Protein AF-A0A2Z2HT26-F1 (afdb_monomer_lite)

Structure (mmCIF, N/CA/C/O backbone):
data_AF-A0A2Z2HT26-F1
#
_entry.id   AF-A0A2Z2HT26-F1
#
loop_
_atom_site.group_PDB
_atom_site.id
_atom_site.type_symbol
_atom_site.label_atom_id
_atom_site.label_alt_id
_atom_site.label_comp_id
_atom_site.label_asym_id
_atom_site.label_entity_id
_atom_site.label_seq_id
_atom_site.pdbx_PDB_ins_code
_atom_site.Cartn_x
_atom_site.Cartn_y
_atom_site.Cartn_z
_atom_site.occupancy
_atom_site.B_iso_or_equiv
_atom_site.auth_seq_id
_atom_site.auth_comp_id
_atom_site.auth_asym_id
_atom_site.auth_atom_id
_atom_site.pdbx_PDB_model_num
ATOM 1 N N . MET A 1 1 ? -47.908 46.581 39.612 1.00 42.09 1 MET A N 1
ATOM 2 C CA . MET A 1 1 ? -48.045 45.923 38.294 1.00 42.09 1 MET A CA 1
ATOM 3 C C . MET A 1 1 ? -46.954 44.869 38.180 1.00 42.09 1 MET A C 1
ATOM 5 O O . MET A 1 1 ? -45.810 45.230 37.957 1.00 42.09 1 MET A O 1
ATOM 9 N N . SER A 1 2 ? -47.282 43.601 38.422 1.00 44.72 2 SER A N 1
ATOM 10 C CA . SER A 1 2 ? -46.359 42.465 38.293 1.00 44.72 2 SER A CA 1
ATOM 11 C C . SER A 1 2 ? -46.894 41.581 37.166 1.00 44.72 2 SER A C 1
ATOM 13 O O . SER A 1 2 ? -47.979 41.021 37.304 1.00 44.72 2 SER A O 1
ATOM 15 N N . LYS A 1 3 ? -46.210 41.561 36.015 1.00 54.09 3 LYS A N 1
ATOM 16 C CA . LYS A 1 3 ? -46.531 40.681 34.881 1.00 54.09 3 LYS A CA 1
ATOM 17 C C . LYS A 1 3 ? -45.939 39.305 35.185 1.00 54.09 3 LYS A C 1
ATOM 19 O O . LYS A 1 3 ? -44.720 39.172 35.237 1.00 54.09 3 LYS A O 1
ATOM 24 N N . HIS A 1 4 ? -46.793 38.310 35.410 1.00 55.00 4 HIS A N 1
ATOM 25 C CA . HIS A 1 4 ? -46.374 36.911 35.455 1.00 55.00 4 HIS A CA 1
ATOM 26 C C . HIS A 1 4 ? -45.790 36.519 34.088 1.00 55.00 4 HIS A C 1
ATOM 28 O O . HIS A 1 4 ? -46.454 36.777 33.084 1.00 55.00 4 HIS A O 1
ATOM 34 N N . PRO A 1 5 ? -44.577 35.943 34.016 1.00 53.62 5 PRO A N 1
ATOM 35 C CA . PRO A 1 5 ? -44.061 35.419 32.763 1.00 53.62 5 PRO A CA 1
ATOM 36 C C . PRO A 1 5 ? -44.842 34.163 32.352 1.00 53.62 5 PRO A C 1
ATOM 38 O O . PRO A 1 5 ? -45.075 33.263 33.161 1.00 53.62 5 PRO A O 1
ATOM 41 N N . ASP A 1 6 ? -45.240 34.190 31.084 1.00 61.59 6 ASP A N 1
ATOM 42 C CA . ASP A 1 6 ? -45.956 33.231 30.245 1.00 61.59 6 ASP A CA 1
ATOM 43 C C . ASP A 1 6 ? -45.839 31.740 30.601 1.00 61.59 6 ASP A C 1
ATOM 45 O O . ASP A 1 6 ? -44.772 31.126 30.512 1.00 61.59 6 ASP A O 1
ATOM 49 N N . ALA A 1 7 ? -46.988 31.122 30.893 1.00 65.31 7 ALA A N 1
ATOM 50 C CA . ALA A 1 7 ? -47.145 29.666 30.905 1.00 65.31 7 ALA A CA 1
ATOM 51 C C . ALA A 1 7 ? -46.900 29.054 29.507 1.00 65.31 7 ALA A C 1
ATOM 53 O O . ALA A 1 7 ? -46.349 27.957 29.402 1.00 65.31 7 ALA A O 1
ATOM 54 N N . ASP A 1 8 ? -47.212 29.803 28.444 1.00 70.12 8 ASP A N 1
ATOM 55 C CA . ASP A 1 8 ? -47.021 29.386 27.049 1.00 70.12 8 ASP A CA 1
ATOM 56 C C . ASP A 1 8 ? -45.533 29.241 26.676 1.00 70.12 8 ASP A C 1
ATOM 58 O O . ASP A 1 8 ? -45.149 28.302 25.975 1.00 70.12 8 ASP A O 1
ATOM 62 N N . ASP A 1 9 ? -44.660 30.091 27.223 1.00 72.94 9 ASP A N 1
ATOM 63 C CA . ASP A 1 9 ? -43.206 30.014 27.009 1.00 72.94 9 ASP A CA 1
ATOM 64 C C . ASP A 1 9 ? -42.553 28.837 27.745 1.00 72.94 9 ASP A C 1
ATOM 66 O O . ASP A 1 9 ? -41.469 28.372 27.370 1.00 72.94 9 ASP A O 1
ATOM 70 N N . GLN A 1 10 ? -43.172 28.356 28.825 1.00 74.38 10 GLN A N 1
ATOM 71 C CA . GLN A 1 10 ? -42.727 27.135 29.496 1.00 74.38 10 GLN A CA 1
ATOM 72 C C . GLN A 1 10 ? -43.171 25.890 28.729 1.00 74.38 10 GLN A C 1
ATOM 74 O O . GLN A 1 10 ? -42.434 24.903 28.690 1.00 74.38 10 GLN A O 1
ATOM 79 N N . GLN A 1 11 ? -44.344 25.939 28.101 1.00 79.56 11 GLN A N 1
ATOM 80 C CA . GLN A 1 11 ? -44.884 24.829 27.328 1.00 79.56 11 GLN A CA 1
ATOM 81 C C . GLN A 1 11 ? -44.132 24.640 26.004 1.00 79.56 11 GLN A C 1
ATOM 83 O O . GLN A 1 11 ? -43.688 23.528 25.723 1.00 79.56 11 GLN A O 1
ATOM 88 N N . ARG A 1 12 ? -43.829 25.729 25.282 1.00 80.06 12 ARG A N 1
ATOM 89 C CA . ARG A 1 12 ? -42.983 25.691 24.074 1.00 80.06 12 ARG A CA 1
ATOM 90 C C . ARG A 1 12 ? -41.589 25.127 24.334 1.00 80.06 12 ARG A C 1
ATOM 92 O O . ARG A 1 12 ? -41.132 24.267 23.594 1.00 80.06 12 ARG A O 1
ATOM 99 N N . ARG A 1 13 ? -40.940 25.522 25.435 1.00 79.75 13 ARG A N 1
ATOM 100 C CA . ARG A 1 13 ? -39.618 24.982 25.807 1.00 79.75 13 ARG A CA 1
ATOM 101 C C . ARG A 1 13 ? -39.639 23.491 26.144 1.00 79.75 13 ARG A C 1
ATOM 103 O O . ARG A 1 13 ? -38.648 22.801 25.918 1.00 79.75 13 ARG A O 1
ATOM 110 N N . ARG A 1 14 ? -40.747 22.981 26.692 1.00 81.81 14 ARG A N 1
ATOM 111 C CA . ARG A 1 14 ? -40.918 21.539 26.936 1.00 81.81 14 ARG A CA 1
ATOM 112 C C . ARG A 1 14 ? -41.116 20.772 25.635 1.00 81.81 14 ARG A C 1
ATOM 114 O O . ARG A 1 14 ? -40.526 19.709 25.485 1.00 81.81 14 ARG A O 1
ATOM 121 N N . GLU A 1 15 ? -41.900 21.315 24.710 1.00 83.31 15 GLU A N 1
ATOM 122 C CA . GLU A 1 15 ? -42.110 20.723 23.386 1.00 83.31 15 GLU A CA 1
ATOM 123 C C . GLU A 1 15 ? -40.824 20.730 22.552 1.00 83.31 15 GLU A C 1
ATOM 125 O O . GLU A 1 15 ? -40.482 19.709 21.963 1.00 83.31 15 GLU A O 1
ATOM 130 N N . GLU A 1 16 ? -40.048 21.816 22.580 1.00 80.19 16 GLU A N 1
ATOM 131 C CA . GLU A 1 16 ? -38.735 21.887 21.927 1.00 80.19 16 GLU A CA 1
ATOM 132 C C . GLU A 1 16 ? -37.737 20.890 22.531 1.00 80.19 16 GLU A C 1
ATOM 134 O O . GLU A 1 16 ? -37.051 20.188 21.790 1.00 80.19 16 GLU A O 1
ATOM 139 N N . MET A 1 17 ? -37.680 20.752 23.862 1.00 81.56 17 MET A N 1
ATOM 140 C CA . MET A 1 17 ? -36.834 19.731 24.495 1.00 81.56 17 MET A CA 1
ATOM 141 C C . MET A 1 17 ? -37.273 18.306 24.149 1.00 81.56 17 MET A C 1
ATOM 143 O O . MET A 1 17 ? -36.419 17.457 23.900 1.00 81.56 17 MET A O 1
ATOM 147 N N . ALA A 1 18 ? -38.579 18.036 24.102 1.00 83.12 18 ALA A N 1
ATOM 148 C CA . ALA A 1 18 ? -39.105 16.727 23.722 1.00 83.12 18 ALA A CA 1
ATOM 149 C C . ALA A 1 18 ? -38.821 16.407 22.246 1.00 83.12 18 ALA A C 1
ATOM 151 O O . ALA A 1 18 ? -38.423 15.289 21.924 1.00 83.12 18 ALA A O 1
ATOM 152 N N . ALA A 1 19 ? -38.949 17.394 21.355 1.00 80.75 19 ALA A N 1
ATOM 153 C CA . ALA A 1 19 ? -38.606 17.260 19.944 1.00 80.75 19 ALA A CA 1
ATOM 154 C C . ALA A 1 19 ? -37.101 17.023 19.746 1.00 80.75 19 ALA A C 1
ATOM 156 O O . ALA A 1 19 ? -36.717 16.155 18.965 1.00 80.75 19 ALA A O 1
ATOM 157 N N . HIS A 1 20 ? -36.246 17.725 20.495 1.00 76.06 20 HIS A N 1
ATOM 158 C CA . HIS A 1 20 ? -34.804 17.486 20.484 1.00 76.06 20 HIS A CA 1
ATOM 159 C C . HIS A 1 20 ? -34.432 16.103 21.022 1.00 76.06 2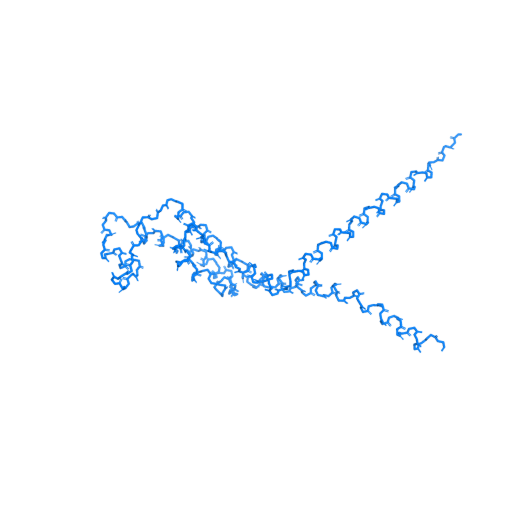0 HIS A C 1
ATOM 161 O O . HIS A 1 20 ? -33.578 15.443 20.436 1.00 76.06 20 HIS A O 1
ATOM 167 N N . GLN A 1 21 ? -35.082 15.634 22.090 1.00 77.69 21 GLN A N 1
ATOM 168 C CA . GLN A 1 21 ? -34.869 14.283 22.613 1.00 77.69 21 GLN A CA 1
ATOM 169 C C . GLN A 1 21 ? -35.324 13.202 21.629 1.00 77.69 21 GLN A C 1
ATOM 171 O O . GLN A 1 21 ? -34.596 12.235 21.430 1.00 77.69 21 GLN A O 1
ATOM 176 N N . ALA A 1 22 ? -36.471 13.379 20.973 1.00 76.81 22 ALA A N 1
ATOM 177 C CA . ALA A 1 22 ? -36.964 12.444 19.963 1.00 76.81 22 ALA A CA 1
ATOM 178 C C . ALA A 1 22 ? -36.085 12.437 18.699 1.00 76.81 22 ALA A C 1
ATOM 180 O O . ALA A 1 22 ? -35.795 11.381 18.142 1.00 76.81 22 ALA A O 1
ATOM 181 N N . ALA A 1 23 ? -35.606 13.602 18.256 1.00 71.81 23 ALA A N 1
ATOM 182 C CA . ALA A 1 23 ? -34.657 13.690 17.149 1.00 71.81 23 ALA A CA 1
ATOM 183 C C . ALA A 1 23 ? -33.322 13.015 17.502 1.00 71.81 23 ALA A C 1
ATOM 185 O O . ALA A 1 23 ? -32.786 12.260 16.693 1.00 71.81 23 ALA A O 1
ATOM 186 N N . ALA A 1 24 ? -32.820 13.231 18.721 1.00 68.94 24 ALA A N 1
ATOM 187 C CA . ALA A 1 24 ? -31.613 12.580 19.212 1.00 68.94 24 ALA A CA 1
ATOM 188 C C . ALA A 1 24 ? -31.787 11.058 19.340 1.00 68.94 24 ALA A C 1
ATOM 190 O O . ALA A 1 24 ? -30.882 10.323 18.954 1.00 68.94 24 ALA A O 1
ATOM 191 N N . SER A 1 25 ? -32.943 10.570 19.808 1.00 70.44 25 SER A N 1
ATOM 192 C CA . SER A 1 25 ? -33.204 9.127 19.893 1.00 70.44 25 SER A CA 1
ATOM 193 C C . SER A 1 25 ? -33.326 8.487 18.515 1.00 70.44 25 SER A C 1
ATOM 195 O O . SER A 1 25 ? -32.782 7.412 18.303 1.00 70.44 25 SER A O 1
ATOM 197 N N . ASN A 1 26 ? -33.983 9.148 17.560 1.00 71.00 26 ASN A N 1
ATOM 198 C CA . ASN A 1 26 ? -34.103 8.642 16.192 1.00 71.00 26 ASN A CA 1
ATOM 199 C C . ASN A 1 26 ? -32.745 8.628 15.478 1.00 71.00 26 ASN A C 1
ATOM 201 O O . ASN A 1 26 ? -32.432 7.677 14.769 1.00 71.00 26 ASN A O 1
ATOM 205 N N . MET A 1 27 ? -31.906 9.646 15.693 1.00 61.84 27 MET A N 1
ATOM 206 C CA . MET A 1 27 ? -30.527 9.647 15.196 1.00 61.84 27 MET A CA 1
ATOM 207 C C . MET A 1 27 ? -29.694 8.529 15.826 1.00 61.84 27 MET A C 1
ATOM 209 O O . MET A 1 27 ? -28.965 7.847 15.111 1.00 61.84 27 MET A O 1
ATOM 213 N N . ALA A 1 28 ? -29.832 8.307 17.136 1.00 63.78 28 ALA A N 1
ATOM 214 C CA . ALA A 1 28 ? -29.166 7.207 17.824 1.00 63.78 28 ALA A CA 1
ATOM 215 C C . ALA A 1 28 ? -29.626 5.841 17.288 1.00 63.78 28 ALA A C 1
ATOM 217 O O . ALA A 1 28 ? -28.785 4.991 17.028 1.00 63.78 28 ALA A O 1
ATOM 218 N N . GLN A 1 29 ? -30.926 5.663 17.033 1.00 66.56 29 GLN A N 1
ATOM 219 C CA . GLN A 1 29 ? -31.490 4.436 16.459 1.00 66.56 29 GLN A CA 1
ATOM 220 C C . GLN A 1 29 ? -31.043 4.183 15.014 1.00 66.56 29 GLN A C 1
ATOM 222 O O . GLN A 1 29 ? -30.766 3.048 14.638 1.00 66.56 29 GLN A O 1
ATOM 227 N N . HIS A 1 30 ? -30.937 5.224 14.188 1.00 60.38 30 HIS A N 1
ATOM 228 C CA . HIS A 1 30 ? -30.392 5.077 12.838 1.00 60.38 30 HIS A CA 1
ATOM 229 C C . HIS A 1 30 ? -28.890 4.770 12.849 1.00 60.38 30 HIS A C 1
ATOM 231 O O . HIS A 1 30 ? -28.423 3.989 12.022 1.00 60.38 30 HIS A O 1
ATOM 237 N N . ALA A 1 31 ? -28.138 5.339 13.795 1.00 57.12 31 ALA A N 1
ATOM 238 C CA . ALA A 1 31 ? -26.726 5.024 13.977 1.00 57.12 31 ALA A CA 1
ATOM 239 C C . ALA A 1 31 ? -26.520 3.580 14.465 1.00 57.12 31 ALA A C 1
ATOM 241 O O . ALA A 1 31 ? -25.636 2.892 13.957 1.00 57.12 31 ALA A O 1
ATOM 242 N N . THR A 1 32 ? -27.350 3.089 15.393 1.00 56.78 32 THR A N 1
ATOM 243 C CA . THR A 1 32 ? -27.284 1.695 15.854 1.00 56.78 32 THR A CA 1
ATOM 244 C C . THR A 1 32 ? -27.699 0.709 14.769 1.00 56.78 32 THR A C 1
ATOM 246 O O . THR A 1 32 ? -27.024 -0.298 14.613 1.00 56.78 32 THR A O 1
ATOM 249 N N . GLN A 1 33 ? -28.712 1.011 13.952 1.00 57.38 33 GLN A N 1
ATOM 250 C CA . GLN A 1 33 ? -29.105 0.153 12.822 1.00 57.38 33 GLN A CA 1
ATOM 251 C C . GLN A 1 33 ? -28.001 0.027 11.762 1.00 57.38 33 GLN A C 1
ATOM 253 O O . GLN A 1 33 ? -27.720 -1.075 11.299 1.00 57.38 33 GLN A O 1
ATOM 258 N N . GLN A 1 34 ? -27.316 1.126 11.422 1.00 54.22 34 GLN A N 1
ATOM 259 C CA . GLN A 1 34 ? -26.158 1.072 10.517 1.00 54.22 34 GLN A CA 1
ATOM 260 C C . GLN A 1 34 ? -24.980 0.291 11.121 1.00 54.22 34 GLN A C 1
ATOM 262 O O . GLN A 1 34 ? -24.240 -0.373 10.400 1.00 54.22 34 GLN A O 1
ATOM 267 N N . LEU A 1 35 ? -24.805 0.346 12.444 1.00 53.31 35 LEU A N 1
ATOM 268 C CA . LEU A 1 35 ? -23.785 -0.423 13.161 1.00 53.31 35 LEU A CA 1
ATOM 269 C C . LEU A 1 35 ? -24.140 -1.913 13.299 1.00 53.31 35 LEU A C 1
ATOM 271 O O . LEU A 1 35 ? -23.239 -2.746 13.286 1.00 53.31 35 LEU A O 1
ATO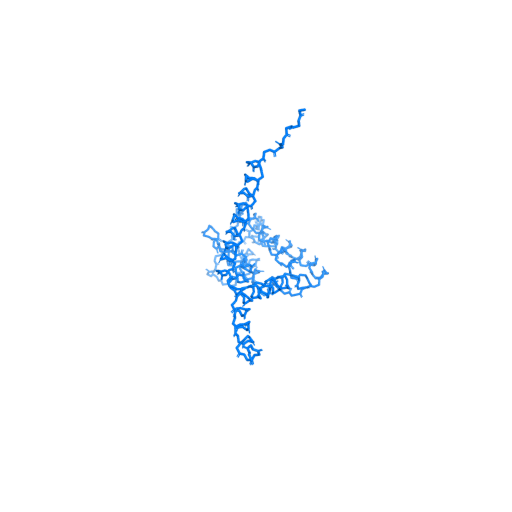M 275 N N . GLU A 1 36 ? -25.422 -2.263 13.407 1.00 55.25 36 GLU A N 1
ATOM 276 C CA . GLU A 1 36 ? -25.896 -3.652 13.429 1.00 55.25 36 GLU A CA 1
ATOM 277 C C . GLU A 1 36 ? -25.758 -4.336 12.064 1.00 55.25 36 GLU A C 1
ATOM 279 O O . GLU A 1 36 ? -25.421 -5.521 12.011 1.00 55.25 36 GLU A O 1
ATOM 284 N N . GLU A 1 37 ? -25.954 -3.599 10.965 1.00 53.06 37 GLU A N 1
ATOM 285 C CA . GLU A 1 37 ? -25.649 -4.077 9.607 1.00 53.06 37 GLU A CA 1
ATOM 286 C C . GLU A 1 37 ? -24.140 -4.298 9.403 1.00 53.06 37 GLU A C 1
ATOM 288 O O . GLU A 1 37 ? -23.736 -5.201 8.674 1.00 53.06 37 GLU A O 1
ATOM 293 N N . LEU A 1 38 ? -23.290 -3.546 10.108 1.00 51.28 38 LEU A N 1
ATOM 294 C CA . LEU A 1 38 ? -21.837 -3.727 10.161 1.00 51.28 38 LEU A CA 1
ATOM 295 C C . LEU A 1 38 ? -21.434 -4.789 11.196 1.00 51.28 38 LEU A C 1
ATOM 297 O O . LEU A 1 38 ? -20.570 -4.550 12.045 1.00 51.28 38 LEU A O 1
ATOM 301 N N . GLN A 1 39 ? -22.044 -5.977 11.130 1.00 55.88 39 GLN A N 1
ATOM 302 C CA . GLN A 1 39 ? -21.650 -7.109 11.968 1.00 55.88 39 GLN A CA 1
ATOM 303 C C . GLN A 1 39 ? -20.124 -7.252 11.963 1.00 55.88 39 GLN A C 1
ATOM 305 O O . GLN A 1 39 ? -19.481 -7.277 10.916 1.00 55.88 39 GLN A O 1
ATOM 310 N N . SER A 1 40 ? -19.540 -7.326 13.156 1.00 59.88 40 SER A N 1
ATOM 311 C CA . SER A 1 40 ? -18.118 -7.080 13.437 1.00 59.88 40 SER A CA 1
ATOM 312 C C . SER A 1 40 ? -17.095 -7.819 12.570 1.00 59.88 40 SER A C 1
ATOM 314 O O . SER A 1 40 ? -15.949 -7.386 12.478 1.00 59.88 40 SER A O 1
ATOM 316 N N . ALA A 1 41 ? -17.486 -8.940 11.962 1.00 59.44 41 ALA A N 1
ATOM 317 C CA . ALA A 1 41 ? -16.653 -9.671 11.016 1.00 59.44 41 ALA A CA 1
ATOM 318 C C . ALA A 1 41 ? -16.586 -8.971 9.648 1.00 59.44 41 ALA A C 1
ATOM 320 O O . ALA A 1 41 ? -15.491 -8.766 9.143 1.00 59.44 41 ALA A O 1
ATOM 321 N N . GLU A 1 42 ? -17.720 -8.535 9.092 1.00 65.69 42 GLU A N 1
ATOM 322 C CA . GLU A 1 42 ? -17.764 -7.802 7.819 1.00 65.69 42 GLU A CA 1
ATOM 323 C C . GLU A 1 42 ? -17.137 -6.412 7.934 1.00 65.69 42 GLU A C 1
ATOM 325 O O . GLU A 1 42 ? -16.505 -5.938 6.994 1.00 65.69 42 GLU A O 1
ATOM 330 N N . PHE A 1 43 ? -17.270 -5.761 9.093 1.00 67.62 43 PHE A N 1
ATOM 331 C CA . PHE A 1 43 ? -16.610 -4.481 9.346 1.00 67.62 43 PHE A CA 1
ATOM 332 C C . PHE A 1 43 ? -15.085 -4.618 9.377 1.00 67.62 43 PHE A C 1
ATOM 334 O O . PHE A 1 43 ? -14.393 -3.820 8.755 1.00 67.62 43 PHE A O 1
ATOM 341 N N . LEU A 1 44 ? -14.554 -5.633 10.069 1.00 66.56 44 LEU A N 1
ATOM 342 C CA . LEU A 1 44 ? -13.116 -5.916 10.065 1.00 66.56 44 LEU A CA 1
ATOM 343 C C . LEU A 1 44 ? -12.623 -6.307 8.674 1.00 66.56 44 LEU A C 1
ATOM 345 O O . LEU A 1 44 ? -11.544 -5.875 8.272 1.00 66.56 44 LEU A O 1
ATOM 349 N N . ASP A 1 45 ? -13.414 -7.082 7.937 1.00 69.75 45 ASP A N 1
ATOM 350 C CA . ASP A 1 45 ? -13.092 -7.454 6.565 1.00 69.75 45 ASP A CA 1
ATOM 351 C C . ASP A 1 45 ? -12.988 -6.224 5.664 1.00 69.75 45 ASP A C 1
ATOM 353 O O . ASP A 1 45 ? -11.965 -6.060 5.013 1.00 69.75 45 ASP A O 1
ATOM 357 N N . LYS A 1 46 ? -13.966 -5.314 5.711 1.00 71.44 46 LYS A N 1
ATOM 358 C CA . LYS A 1 46 ? -13.949 -4.059 4.941 1.00 71.44 46 LYS A CA 1
ATOM 359 C C . LYS A 1 46 ? -12.859 -3.096 5.401 1.00 71.44 46 LYS A C 1
ATOM 361 O O . LYS A 1 46 ? -12.192 -2.489 4.580 1.00 71.44 46 LYS A O 1
ATOM 366 N N . LEU A 1 47 ? -12.656 -2.953 6.712 1.00 70.25 47 LEU A N 1
ATOM 367 C CA . LEU A 1 47 ? -11.648 -2.041 7.256 1.00 70.25 47 LEU A CA 1
ATOM 368 C C . LEU A 1 47 ? -10.231 -2.517 6.943 1.00 70.25 47 LEU A C 1
ATOM 370 O O . LEU A 1 47 ? -9.329 -1.702 6.866 1.00 70.25 47 LEU A O 1
ATOM 374 N N . SER A 1 48 ? -10.017 -3.824 6.823 1.00 69.25 48 SER A N 1
ATOM 375 C CA . SER A 1 48 ? -8.709 -4.384 6.488 1.00 69.25 48 SER A CA 1
ATOM 376 C C . SER A 1 48 ? -8.484 -4.545 4.993 1.00 69.25 48 SER A C 1
ATOM 378 O O . SER A 1 48 ? -7.386 -4.940 4.607 1.00 69.25 48 SER A O 1
ATOM 380 N N . ASP A 1 49 ? -9.493 -4.260 4.170 1.00 76.62 49 ASP A N 1
ATOM 381 C CA . ASP A 1 49 ? -9.384 -4.317 2.724 1.00 76.62 49 ASP A CA 1
ATOM 382 C C . ASP A 1 49 ? -8.780 -3.016 2.182 1.00 76.62 49 ASP A C 1
ATOM 384 O O . ASP A 1 49 ? -9.358 -1.944 2.372 1.00 76.62 49 ASP A O 1
ATOM 388 N N . PRO A 1 50 ? -7.610 -3.072 1.529 1.00 69.94 50 PRO A N 1
ATOM 389 C CA . PRO A 1 50 ? -7.023 -1.898 0.912 1.00 69.94 50 PRO A CA 1
ATOM 390 C C . PRO A 1 50 ? -7.657 -1.530 -0.439 1.00 69.94 50 PRO A C 1
ATOM 392 O O . PRO A 1 50 ? -7.191 -0.549 -1.014 1.00 69.94 50 PRO A O 1
ATOM 395 N N . GLU A 1 51 ? -8.656 -2.280 -0.939 1.00 71.88 51 GLU A N 1
ATOM 396 C CA . GLU A 1 51 ? -9.359 -2.026 -2.218 1.00 71.88 51 GLU A CA 1
ATOM 397 C C . GLU A 1 51 ? -8.365 -1.728 -3.357 1.00 71.88 51 GLU A C 1
ATOM 399 O O . GLU A 1 51 ? -8.349 -0.669 -3.986 1.00 71.88 51 GLU A O 1
ATOM 404 N N . VAL A 1 52 ? -7.424 -2.657 -3.550 1.00 68.00 52 VAL A N 1
ATOM 405 C CA . VAL A 1 52 ? -6.339 -2.534 -4.546 1.00 68.00 52 VAL A CA 1
ATOM 406 C C . VAL A 1 52 ? -6.838 -2.879 -5.956 1.00 68.00 52 VAL A C 1
ATOM 408 O O . VAL A 1 52 ? -6.112 -2.715 -6.939 1.00 68.00 52 VAL A O 1
ATOM 411 N N . ASP A 1 53 ? -8.077 -3.347 -6.067 1.00 71.06 53 ASP A N 1
ATOM 412 C CA . ASP A 1 53 ? -8.761 -3.635 -7.312 1.00 71.06 53 ASP A CA 1
ATOM 413 C C . ASP A 1 53 ? -9.037 -2.339 -8.083 1.00 71.06 53 ASP A C 1
ATOM 415 O O . ASP A 1 53 ? -9.727 -1.419 -7.650 1.00 71.06 53 ASP A O 1
ATOM 419 N N . SER A 1 54 ? -8.455 -2.250 -9.277 1.00 70.88 54 SER A N 1
ATOM 420 C CA . SER A 1 54 ? -8.657 -1.112 -10.164 1.00 70.88 54 SER A CA 1
ATOM 421 C C . SER A 1 54 ? -9.051 -1.595 -11.545 1.00 70.88 54 SER A C 1
ATOM 423 O O . SER A 1 54 ? -8.239 -2.180 -12.261 1.00 70.88 54 SER A O 1
ATOM 425 N N . GLU A 1 55 ? -10.270 -1.256 -11.968 1.00 72.25 55 GLU A N 1
ATOM 426 C CA . GLU A 1 55 ? -10.731 -1.497 -13.343 1.00 72.25 55 GLU A CA 1
ATOM 427 C C . GLU A 1 55 ? -9.842 -0.795 -14.384 1.00 72.25 55 GLU A C 1
ATOM 429 O O . GLU A 1 55 ? -9.702 -1.262 -15.515 1.00 72.25 55 GLU A O 1
ATOM 434 N N . PHE A 1 56 ? -9.216 0.322 -13.999 1.00 70.88 56 PHE A N 1
ATOM 435 C CA . PHE A 1 56 ? -8.368 1.127 -14.876 1.00 70.88 56 PHE A CA 1
ATOM 436 C C . PHE A 1 56 ? -6.920 0.627 -14.934 1.00 70.88 56 PHE A C 1
ATOM 438 O O . PHE A 1 56 ? -6.268 0.780 -15.966 1.00 70.88 56 PHE A O 1
ATOM 445 N N . PHE A 1 57 ? -6.419 0.022 -13.851 1.00 77.06 57 PHE A N 1
ATOM 446 C CA . PHE A 1 57 ? -5.025 -0.415 -13.730 1.00 77.06 57 PHE A CA 1
ATOM 447 C C . PHE A 1 57 ? -4.907 -1.864 -13.218 1.00 77.06 57 PHE A C 1
ATOM 449 O O . PHE A 1 57 ? -4.268 -2.104 -12.192 1.00 77.06 57 PHE A O 1
ATOM 456 N N . PRO A 1 58 ? -5.440 -2.863 -13.945 1.00 78.62 58 PRO A N 1
ATOM 457 C CA . PRO A 1 58 ? -5.492 -4.253 -13.473 1.00 78.62 58 PRO A CA 1
ATOM 458 C C . PRO A 1 58 ? -4.105 -4.883 -13.263 1.00 78.62 58 PRO A C 1
ATOM 460 O O . PRO A 1 58 ? -3.926 -5.792 -12.458 1.00 78.62 58 PRO A O 1
ATOM 463 N N . HIS A 1 59 ? -3.078 -4.399 -13.965 1.00 78.50 59 HIS A N 1
ATOM 464 C CA . HIS A 1 59 ? -1.714 -4.885 -13.761 1.00 78.50 59 HIS A CA 1
ATOM 465 C C . HIS A 1 59 ? -1.115 -4.403 -12.427 1.00 78.50 59 HIS A C 1
ATOM 467 O O . HIS A 1 59 ? -0.307 -5.123 -11.839 1.00 78.50 59 HIS A O 1
ATOM 473 N N . LEU A 1 60 ? -1.521 -3.229 -11.920 1.00 82.25 60 LEU A N 1
ATOM 474 C CA . LEU A 1 60 ? -1.078 -2.745 -10.610 1.00 82.25 60 LEU A CA 1
ATOM 475 C C . LEU A 1 60 ? -1.641 -3.613 -9.488 1.00 82.25 60 LEU A C 1
ATOM 477 O O . LEU A 1 60 ? -0.935 -3.849 -8.515 1.00 82.25 60 LEU A O 1
ATOM 481 N N . GLU A 1 61 ? -2.847 -4.155 -9.648 1.00 83.44 61 GLU A N 1
ATOM 482 C CA . GLU A 1 61 ? -3.422 -5.115 -8.702 1.00 83.44 61 GLU A CA 1
ATOM 483 C C . GLU A 1 61 ? -2.542 -6.364 -8.573 1.00 83.44 61 GLU A C 1
ATOM 485 O O . GLU A 1 61 ? -2.199 -6.776 -7.468 1.00 83.44 61 GLU A O 1
ATOM 490 N N . SER A 1 62 ? -2.077 -6.921 -9.697 1.00 82.62 62 SER A N 1
ATOM 491 C CA . SER A 1 62 ? -1.192 -8.096 -9.678 1.00 82.62 62 SER A CA 1
ATOM 492 C C . SER A 1 62 ? 0.150 -7.842 -8.979 1.00 82.62 62 SER A C 1
ATOM 494 O O . SER A 1 62 ? 0.749 -8.765 -8.428 1.00 82.62 62 SER A O 1
ATOM 496 N N . LEU A 1 63 ? 0.607 -6.587 -8.987 1.00 84.31 63 LEU A N 1
ATOM 497 C CA . LEU A 1 63 ? 1.880 -6.166 -8.413 1.00 84.31 63 LEU A CA 1
ATOM 498 C C . LEU A 1 63 ? 1.752 -5.789 -6.931 1.00 84.31 63 LEU A C 1
ATOM 500 O O . LEU A 1 63 ? 2.578 -6.183 -6.112 1.00 84.31 63 LEU A O 1
ATOM 504 N N . LEU A 1 64 ? 0.722 -5.015 -6.592 1.00 85.69 64 LEU A N 1
ATOM 505 C CA . LEU A 1 64 ? 0.508 -4.446 -5.264 1.00 85.69 64 LEU A CA 1
ATOM 506 C C . LEU A 1 64 ? -0.331 -5.358 -4.368 1.00 85.69 64 LEU A C 1
ATOM 508 O O . LEU A 1 64 ? -0.133 -5.349 -3.160 1.00 85.69 64 LEU A O 1
ATOM 512 N N . GLY A 1 65 ? -1.223 -6.177 -4.923 1.00 85.06 65 GLY A N 1
ATOM 513 C CA . GLY A 1 65 ? -2.102 -7.070 -4.163 1.00 85.06 65 GLY A CA 1
ATOM 514 C C . GLY A 1 65 ? -1.355 -7.949 -3.151 1.00 85.06 65 GLY A C 1
ATOM 515 O O . GLY A 1 65 ? -1.705 -7.928 -1.969 1.00 85.06 65 GLY A O 1
ATOM 516 N N . PRO A 1 66 ? -0.277 -8.659 -3.545 1.00 85.38 66 PRO A N 1
ATOM 517 C CA . PRO A 1 66 ? 0.530 -9.437 -2.604 1.00 85.38 66 PRO A CA 1
ATOM 518 C C . PRO A 1 66 ? 1.172 -8.587 -1.497 1.00 85.38 66 PRO A C 1
ATOM 520 O O . PRO A 1 66 ? 1.234 -9.013 -0.345 1.00 85.38 66 PRO A O 1
ATOM 523 N N . GLU A 1 67 ? 1.620 -7.374 -1.829 1.00 85.44 67 GLU A N 1
ATOM 524 C CA . GLU A 1 67 ? 2.252 -6.431 -0.894 1.00 85.44 67 GLU A CA 1
ATOM 525 C C . GLU A 1 67 ? 1.261 -5.800 0.090 1.00 85.44 67 GLU A C 1
ATOM 527 O O . GLU A 1 67 ? 1.658 -5.318 1.154 1.00 85.44 67 GLU A O 1
ATOM 532 N N . MET A 1 68 ? -0.018 -5.813 -0.275 1.00 83.88 68 MET A N 1
ATOM 533 C CA . MET A 1 68 ? -1.147 -5.247 0.453 1.00 83.88 68 MET A CA 1
ATOM 534 C C . MET A 1 68 ? -1.972 -6.319 1.173 1.00 83.88 68 MET A C 1
ATOM 536 O O . MET A 1 68 ? -3.056 -6.042 1.679 1.00 83.88 68 MET A O 1
ATOM 540 N N . ALA A 1 69 ? -1.472 -7.554 1.242 1.00 83.31 69 ALA A N 1
ATOM 541 C CA . ALA A 1 69 ? -2.181 -8.640 1.894 1.00 83.31 69 ALA A CA 1
ATOM 542 C C . ALA A 1 69 ? -2.488 -8.305 3.366 1.00 83.31 69 ALA A C 1
ATOM 544 O O . ALA A 1 69 ? -1.606 -7.905 4.132 1.00 83.31 69 ALA A O 1
ATOM 545 N N . ARG A 1 70 ? -3.735 -8.556 3.788 1.00 79.31 70 ARG A N 1
ATOM 546 C CA . ARG A 1 70 ? -4.244 -8.262 5.142 1.00 79.31 70 ARG A CA 1
ATOM 547 C C . ARG A 1 70 ? -3.305 -8.689 6.286 1.00 79.31 70 ARG A C 1
ATOM 549 O O . ARG A 1 70 ? -3.109 -7.893 7.206 1.00 79.31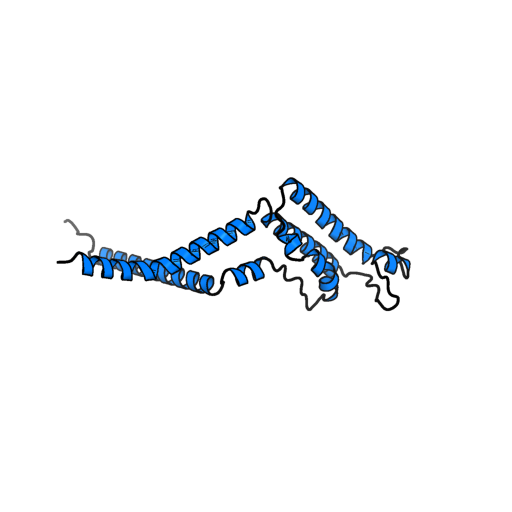 70 ARG A O 1
ATOM 556 N N . PRO A 1 71 ? -2.668 -9.882 6.258 1.00 78.81 71 PRO A N 1
ATOM 557 C CA . PRO A 1 71 ? -1.750 -10.283 7.324 1.00 78.81 71 PRO A CA 1
ATOM 558 C C . PRO A 1 71 ? -0.530 -9.365 7.473 1.00 78.81 71 PRO A C 1
ATOM 560 O O . PRO A 1 71 ? -0.057 -9.181 8.588 1.00 78.81 71 PRO A O 1
ATOM 563 N N . LEU A 1 72 ? -0.033 -8.780 6.378 1.00 78.12 72 LEU A N 1
ATOM 564 C CA . LEU A 1 72 ? 1.112 -7.858 6.384 1.00 78.12 72 LEU A CA 1
ATOM 565 C C . LEU A 1 72 ? 0.733 -6.460 6.884 1.00 78.12 72 LEU A C 1
ATOM 567 O O . LEU A 1 72 ? 1.587 -5.719 7.363 1.00 78.12 72 LEU A O 1
ATOM 571 N N . MET A 1 73 ? -0.542 -6.098 6.761 1.00 79.25 73 MET A N 1
ATOM 572 C CA . MET A 1 73 ? -1.069 -4.810 7.201 1.00 79.25 73 MET A CA 1
ATOM 573 C C . MET A 1 73 ? -1.452 -4.790 8.679 1.00 79.25 73 MET A C 1
ATOM 575 O O . MET A 1 73 ? -1.285 -3.772 9.343 1.00 79.25 73 MET A O 1
ATOM 579 N N . LEU A 1 74 ? -1.973 -5.908 9.190 1.00 74.62 74 LEU A N 1
ATOM 580 C CA . LEU A 1 74 ? -2.491 -6.025 10.556 1.00 74.62 74 LEU A CA 1
ATOM 581 C C . LEU A 1 74 ? -1.520 -6.703 11.532 1.00 74.62 74 LEU A C 1
ATOM 583 O O . LEU A 1 74 ? -1.876 -6.922 12.693 1.00 74.62 74 LEU A O 1
ATOM 587 N N . ALA A 1 75 ? -0.318 -7.067 11.082 1.00 77.12 75 ALA A N 1
ATOM 588 C CA . ALA A 1 75 ? 0.692 -7.667 11.941 1.00 77.12 75 ALA A CA 1
ATOM 589 C C . ALA A 1 75 ? 1.027 -6.723 13.103 1.00 77.12 75 ALA A C 1
ATOM 591 O O . ALA A 1 75 ? 1.391 -5.570 12.901 1.00 77.12 75 ALA A O 1
ATOM 592 N N . ASN A 1 76 ? 0.898 -7.211 14.339 1.00 77.38 76 ASN A N 1
ATOM 593 C CA . ASN A 1 76 ? 1.215 -6.416 15.520 1.00 77.38 76 ASN A CA 1
ATOM 594 C C . ASN A 1 76 ? 2.693 -6.022 15.524 1.00 77.38 76 ASN A C 1
ATOM 596 O O . ASN A 1 76 ? 3.565 -6.866 15.741 1.00 77.38 76 ASN A O 1
ATOM 600 N N . GLU A 1 77 ? 2.954 -4.732 15.362 1.00 81.12 77 GLU A N 1
ATOM 601 C CA . GLU A 1 77 ? 4.304 -4.205 15.240 1.00 81.12 77 GLU A CA 1
ATOM 602 C C . GLU A 1 77 ? 4.640 -3.225 16.365 1.00 81.12 77 GLU A C 1
ATOM 604 O O . GLU A 1 77 ? 3.795 -2.514 16.924 1.00 81.12 77 GLU A O 1
ATOM 609 N N . GLY A 1 78 ? 5.922 -3.202 16.727 1.00 85.69 78 GLY A N 1
ATOM 610 C CA . GLY A 1 78 ? 6.475 -2.175 17.599 1.00 85.69 78 GLY A CA 1
ATOM 611 C C . GLY A 1 78 ? 6.657 -0.855 16.849 1.00 85.69 78 GLY A C 1
ATOM 612 O O . GLY A 1 78 ? 6.744 -0.822 15.626 1.00 85.69 78 GLY A O 1
ATOM 613 N N . LYS A 1 79 ? 6.788 0.254 17.586 1.00 86.56 79 LYS A N 1
ATOM 614 C CA . LYS A 1 79 ? 7.027 1.582 16.988 1.00 86.56 79 LYS A CA 1
ATOM 615 C C . LYS A 1 79 ? 8.313 1.640 16.148 1.00 86.56 79 LYS A C 1
ATOM 617 O O . LYS A 1 79 ? 8.369 2.362 15.160 1.00 86.56 79 LYS A O 1
ATOM 622 N N . GLU A 1 80 ? 9.346 0.913 16.564 1.00 87.25 80 GLU A N 1
ATOM 623 C CA . GLU A 1 80 ? 10.615 0.839 15.834 1.00 87.25 80 GLU A CA 1
ATOM 624 C C . GLU A 1 80 ? 10.464 0.080 14.509 1.00 87.25 80 GLU A C 1
ATOM 626 O O . GLU A 1 80 ? 10.911 0.578 13.477 1.00 87.25 80 GLU A O 1
ATOM 631 N N . GLU A 1 81 ? 9.755 -1.054 14.518 1.00 86.62 81 GLU A N 1
ATOM 632 C CA . GLU A 1 81 ? 9.478 -1.823 13.299 1.00 86.62 81 GLU A CA 1
ATOM 633 C C . GLU A 1 81 ? 8.602 -1.026 12.329 1.00 86.62 81 GLU A C 1
ATOM 635 O O . GLU A 1 81 ? 8.920 -0.941 11.149 1.00 86.62 81 GLU A O 1
ATOM 640 N N . PHE A 1 82 ? 7.589 -0.319 12.838 1.00 87.62 82 PHE A N 1
ATOM 641 C CA . PHE A 1 82 ? 6.784 0.590 12.025 1.00 87.62 82 PHE A CA 1
ATOM 642 C C . PHE A 1 82 ? 7.638 1.657 11.324 1.00 87.62 82 PHE A C 1
ATOM 644 O O . PHE A 1 82 ? 7.491 1.884 10.126 1.00 87.62 82 PHE A O 1
ATOM 651 N N . ASN A 1 83 ? 8.560 2.306 12.046 1.00 89.12 83 ASN A N 1
ATOM 652 C CA . ASN A 1 83 ? 9.445 3.308 11.446 1.00 89.12 83 ASN A CA 1
ATOM 653 C C . ASN A 1 83 ? 10.339 2.700 10.359 1.00 89.12 83 ASN A C 1
ATOM 655 O O . ASN A 1 83 ? 10.653 3.361 9.373 1.00 89.12 83 ASN A O 1
ATOM 659 N N . ARG A 1 84 ? 10.766 1.448 10.532 1.00 89.69 84 ARG A N 1
ATOM 660 C CA . ARG A 1 84 ? 11.516 0.720 9.511 1.00 89.69 84 ARG A CA 1
ATOM 661 C C . ARG A 1 84 ? 10.634 0.416 8.298 1.00 89.69 84 ARG A C 1
ATOM 663 O O . ARG A 1 84 ? 11.062 0.665 7.174 1.00 89.69 84 ARG A O 1
ATOM 670 N N . HIS A 1 85 ? 9.415 -0.072 8.510 1.00 89.38 85 HIS A N 1
ATOM 671 C CA . HIS A 1 85 ? 8.455 -0.355 7.446 1.00 89.38 85 HIS A CA 1
ATOM 672 C C . HIS A 1 85 ? 8.037 0.893 6.673 1.00 89.38 85 HIS A C 1
ATOM 674 O O . HIS A 1 85 ? 7.945 0.816 5.454 1.00 89.38 85 HIS A O 1
ATOM 680 N N . PHE A 1 86 ? 7.915 2.050 7.327 1.00 89.88 86 PHE A N 1
ATOM 681 C CA . PHE A 1 86 ? 7.699 3.338 6.664 1.00 89.88 86 PHE A CA 1
ATOM 682 C C . PHE A 1 86 ? 8.716 3.560 5.531 1.00 89.88 86 PHE A C 1
ATOM 684 O O . PHE A 1 86 ? 8.338 3.733 4.374 1.00 89.88 86 PHE A O 1
ATOM 691 N N . TRP A 1 87 ? 10.012 3.455 5.841 1.00 92.12 87 TRP A N 1
ATOM 692 C CA . TRP A 1 87 ? 11.068 3.635 4.842 1.00 92.12 87 TRP A CA 1
ATOM 693 C C . TRP A 1 87 ? 11.142 2.480 3.844 1.00 92.12 87 TRP A C 1
ATOM 695 O O . TRP A 1 87 ? 11.471 2.689 2.679 1.00 92.12 87 TRP A O 1
ATOM 705 N N . LEU A 1 88 ? 10.865 1.245 4.269 1.00 92.38 88 LEU A N 1
ATOM 706 C CA . LEU A 1 88 ? 10.867 0.097 3.360 1.00 92.38 88 LEU A CA 1
ATOM 707 C C . LEU A 1 88 ? 9.725 0.169 2.342 1.00 92.38 88 LEU A C 1
ATOM 709 O O . LEU A 1 88 ? 9.946 -0.179 1.187 1.00 92.38 88 LEU A O 1
ATOM 713 N N . ASN A 1 89 ? 8.555 0.671 2.728 1.00 92.56 89 ASN A N 1
ATOM 714 C CA . ASN A 1 89 ? 7.433 0.895 1.821 1.00 92.56 89 ASN A CA 1
ATOM 715 C C . ASN A 1 89 ? 7.742 2.012 0.816 1.00 92.56 89 ASN A C 1
ATOM 717 O O . ASN A 1 89 ? 7.381 1.899 -0.357 1.00 92.56 89 ASN A O 1
ATOM 721 N N . GLU A 1 90 ? 8.431 3.074 1.244 1.00 92.50 90 GLU A N 1
ATOM 722 C CA . GLU A 1 90 ? 8.882 4.148 0.351 1.00 92.50 90 GLU A CA 1
ATOM 723 C C . GLU A 1 90 ? 9.885 3.613 -0.685 1.00 92.50 90 GLU A C 1
ATOM 725 O O . GLU A 1 90 ? 9.704 3.776 -1.891 1.00 92.50 90 GLU A O 1
ATOM 730 N N . ASN A 1 91 ? 10.884 2.858 -0.220 1.00 93.62 91 ASN A N 1
ATOM 731 C CA . ASN A 1 91 ? 11.861 2.199 -1.087 1.00 93.62 91 ASN A CA 1
ATOM 732 C C . ASN A 1 91 ? 11.218 1.173 -2.029 1.00 93.62 91 ASN A C 1
ATOM 734 O O . ASN A 1 91 ? 11.669 1.009 -3.161 1.00 93.62 91 ASN A O 1
ATOM 738 N N . LEU A 1 92 ? 10.183 0.464 -1.575 1.00 92.44 92 LEU A N 1
ATOM 739 C CA . LEU A 1 92 ? 9.441 -0.487 -2.397 1.00 92.44 92 LEU A CA 1
ATOM 740 C C . LEU A 1 92 ? 8.728 0.221 -3.555 1.00 92.44 92 LEU A C 1
ATOM 742 O O . LEU A 1 92 ? 8.806 -0.263 -4.683 1.00 92.44 92 LEU A O 1
ATOM 746 N N . ALA A 1 93 ? 8.085 1.365 -3.300 1.00 92.69 93 ALA A N 1
ATOM 747 C CA . ALA A 1 93 ? 7.453 2.168 -4.346 1.00 92.69 93 ALA A CA 1
ATOM 748 C C . ALA A 1 93 ? 8.476 2.652 -5.381 1.00 92.69 93 ALA A C 1
ATOM 750 O O . ALA A 1 93 ? 8.268 2.467 -6.581 1.00 92.69 93 ALA A O 1
ATOM 751 N N . GLU A 1 94 ? 9.610 3.191 -4.926 1.00 92.38 94 GLU A N 1
ATOM 752 C CA . GLU A 1 94 ? 10.710 3.602 -5.808 1.00 92.38 94 GLU A CA 1
ATOM 753 C C . GLU A 1 94 ? 11.235 2.436 -6.645 1.00 92.38 94 GLU A C 1
ATOM 755 O O . GLU A 1 94 ? 11.424 2.563 -7.856 1.00 92.38 94 GLU A O 1
ATOM 760 N N . ARG A 1 95 ? 11.425 1.268 -6.022 1.00 91.12 95 ARG A N 1
ATOM 761 C CA . ARG A 1 95 ? 11.893 0.065 -6.711 1.00 91.12 95 ARG A CA 1
ATOM 762 C C . ARG A 1 95 ? 10.917 -0.360 -7.805 1.00 91.12 95 ARG A C 1
ATOM 764 O O . ARG A 1 95 ? 11.340 -0.538 -8.943 1.00 91.12 95 ARG A O 1
ATOM 771 N N . ILE A 1 96 ? 9.626 -0.447 -7.488 1.00 90.44 96 ILE A N 1
ATOM 772 C CA . ILE A 1 96 ? 8.572 -0.783 -8.453 1.00 90.44 96 ILE A CA 1
ATOM 773 C C . ILE A 1 96 ? 8.591 0.190 -9.639 1.00 90.44 96 ILE A C 1
ATOM 775 O O . ILE A 1 96 ? 8.576 -0.233 -10.798 1.00 90.44 96 ILE A O 1
ATOM 779 N N . ILE A 1 97 ? 8.656 1.495 -9.363 1.00 90.50 97 ILE A N 1
ATOM 780 C CA . ILE A 1 97 ? 8.672 2.532 -10.398 1.00 90.50 97 ILE A CA 1
ATOM 781 C C . ILE A 1 97 ? 9.925 2.417 -11.267 1.00 90.50 97 ILE A C 1
ATOM 783 O O . ILE A 1 97 ? 9.823 2.576 -12.484 1.00 90.50 97 ILE A O 1
ATOM 787 N N . ALA A 1 98 ? 11.087 2.136 -10.676 1.00 88.94 98 ALA A N 1
ATOM 788 C CA . ALA A 1 98 ? 12.352 1.991 -11.388 1.00 88.94 98 ALA A CA 1
ATOM 789 C C . ALA A 1 98 ? 12.402 0.725 -12.262 1.00 88.94 98 ALA A C 1
ATOM 791 O O . ALA A 1 98 ? 12.926 0.773 -13.375 1.00 88.94 98 ALA A O 1
ATOM 792 N N . GLU A 1 99 ? 11.828 -0.385 -11.794 1.00 88.06 99 GLU A N 1
ATOM 793 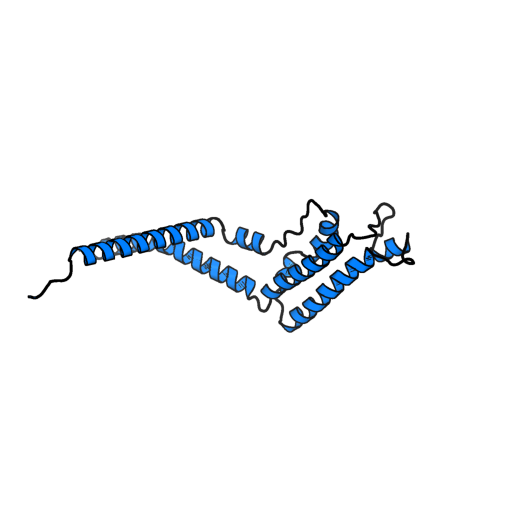C CA . GLU A 1 99 ? 11.704 -1.638 -12.553 1.00 88.06 99 GLU A CA 1
ATOM 794 C C . GLU A 1 99 ? 10.818 -1.463 -13.798 1.00 88.06 99 GLU A C 1
ATOM 796 O O . GLU A 1 99 ? 11.090 -2.054 -14.847 1.00 88.06 99 GLU A O 1
ATOM 801 N N . HIS A 1 100 ? 9.794 -0.609 -13.710 1.00 87.00 100 HIS A N 1
ATOM 802 C CA . HIS A 1 100 ? 8.837 -0.361 -14.793 1.00 87.00 100 HIS A CA 1
ATOM 803 C C . HIS A 1 100 ? 9.153 0.885 -15.629 1.00 87.00 100 HIS A C 1
ATOM 805 O O . HIS A 1 100 ? 8.682 0.991 -16.754 1.00 87.00 100 HIS A O 1
ATOM 811 N N . ASN A 1 101 ? 10.004 1.800 -15.162 1.00 85.88 101 ASN A N 1
ATOM 812 C CA . ASN A 1 101 ? 10.543 2.918 -15.950 1.00 85.88 101 ASN A CA 1
ATOM 813 C C . ASN A 1 101 ? 12.065 2.828 -16.085 1.00 85.88 101 ASN A C 1
ATOM 815 O O . ASN A 1 101 ? 12.791 3.727 -15.638 1.00 85.88 101 ASN A O 1
ATOM 819 N N . PRO A 1 102 ? 12.581 1.759 -16.706 1.00 81.06 102 PRO A N 1
ATOM 820 C CA . PRO A 1 102 ? 14.005 1.634 -16.894 1.00 81.06 102 PRO A CA 1
ATOM 821 C C . PRO A 1 102 ? 14.525 2.740 -17.819 1.00 81.06 102 PRO A C 1
ATOM 823 O O . PRO A 1 102 ? 13.967 3.032 -18.877 1.00 81.06 102 PRO A O 1
ATOM 826 N N . GLY A 1 103 ? 15.654 3.343 -17.440 1.00 80.94 103 GLY A N 1
ATOM 827 C CA . GLY A 1 103 ? 16.354 4.295 -18.299 1.00 80.94 103 GLY A CA 1
ATOM 828 C C . GLY A 1 103 ? 16.813 3.663 -19.622 1.00 80.94 103 GLY A C 1
ATOM 829 O O . GLY A 1 103 ? 16.750 2.452 -19.828 1.00 80.94 103 GLY A O 1
ATOM 830 N N . ARG A 1 104 ? 17.375 4.485 -20.520 1.00 80.00 104 ARG A N 1
ATOM 831 C CA . ARG A 1 104 ? 17.734 4.116 -21.910 1.00 80.00 104 ARG A CA 1
ATOM 832 C C . ARG A 1 104 ? 18.442 2.760 -22.083 1.00 80.00 104 ARG A C 1
ATOM 834 O O . ARG A 1 104 ? 18.298 2.149 -23.139 1.00 80.00 104 ARG A O 1
ATOM 841 N N . LEU A 1 105 ? 19.247 2.345 -21.105 1.00 80.81 105 LEU A N 1
ATOM 842 C CA . LEU A 1 105 ? 20.127 1.176 -21.181 1.00 80.81 105 LEU A CA 1
ATOM 843 C C . LEU A 1 105 ? 19.490 -0.134 -20.688 1.00 80.81 105 LEU A C 1
ATOM 845 O O . LEU A 1 105 ? 19.999 -1.198 -21.023 1.00 80.81 105 LEU A O 1
ATOM 849 N N . CYS A 1 106 ? 18.399 -0.086 -19.923 1.00 81.19 106 CYS A N 1
ATOM 850 C CA . CYS A 1 106 ? 17.759 -1.280 -19.374 1.00 81.19 106 CYS A CA 1
ATOM 851 C C . CYS A 1 106 ? 16.550 -1.649 -20.253 1.00 81.19 106 CYS A C 1
ATOM 853 O O . CYS A 1 106 ? 15.420 -1.249 -20.014 1.00 81.19 106 CYS A O 1
ATOM 855 N N . LYS A 1 107 ? 16.818 -2.348 -21.363 1.00 79.56 107 LYS A N 1
ATOM 856 C CA . LYS A 1 107 ? 15.813 -2.739 -22.367 1.00 79.56 107 LYS A CA 1
ATOM 857 C C . LYS A 1 107 ? 15.867 -4.236 -22.658 1.00 79.56 107 LYS A C 1
ATOM 859 O O . LYS A 1 107 ? 16.890 -4.885 -22.433 1.00 79.56 107 LYS A O 1
ATOM 864 N N . GLY A 1 108 ? 14.777 -4.770 -23.211 1.00 80.56 108 GLY A N 1
ATOM 865 C CA . GLY A 1 108 ? 14.703 -6.160 -23.663 1.00 80.56 108 GLY A CA 1
ATOM 866 C C . GLY A 1 108 ? 14.962 -7.148 -22.515 1.00 80.56 108 GLY A C 1
ATOM 867 O O . GLY A 1 108 ? 14.361 -6.991 -21.454 1.00 80.56 108 GLY A O 1
ATOM 868 N N . PRO A 1 109 ? 15.870 -8.130 -22.672 1.00 83.25 109 PRO A N 1
ATOM 869 C CA . PRO A 1 109 ? 16.143 -9.129 -21.634 1.00 83.25 109 PRO A CA 1
ATOM 870 C C . PRO A 1 109 ? 16.582 -8.541 -20.289 1.00 83.25 109 PRO A C 1
ATOM 872 O O . PRO A 1 109 ? 16.297 -9.117 -19.248 1.00 83.25 109 PRO A O 1
ATOM 875 N N . VAL A 1 110 ? 17.254 -7.385 -20.291 1.00 82.06 110 VAL A N 1
ATOM 876 C CA . VAL A 1 110 ? 17.701 -6.734 -19.049 1.00 82.06 110 VAL A CA 1
ATOM 877 C C . VAL A 1 110 ? 16.509 -6.181 -18.266 1.00 82.06 110 VAL A C 1
ATOM 879 O O . VAL A 1 110 ? 16.457 -6.338 -17.051 1.00 82.06 110 VAL A O 1
ATOM 882 N N . ALA A 1 111 ? 15.525 -5.606 -18.964 1.00 83.06 111 ALA A N 1
ATOM 883 C CA . ALA A 1 111 ? 14.279 -5.150 -18.349 1.00 83.06 111 ALA A CA 1
ATOM 884 C C . ALA A 1 111 ? 13.445 -6.332 -17.829 1.00 83.06 111 ALA A C 1
ATOM 886 O O . ALA A 1 111 ? 12.913 -6.264 -16.728 1.00 83.06 111 ALA A O 1
ATOM 887 N N . ALA A 1 112 ? 13.410 -7.446 -18.569 1.00 83.19 112 ALA A N 1
ATOM 888 C CA . ALA A 1 112 ? 12.752 -8.673 -18.119 1.00 83.19 112 ALA A CA 1
ATOM 889 C C . ALA A 1 112 ? 13.357 -9.198 -16.805 1.00 83.19 112 ALA A C 1
ATOM 891 O O . ALA A 1 112 ? 12.629 -9.528 -15.875 1.00 83.19 112 ALA A O 1
ATOM 892 N N . VAL A 1 113 ? 14.691 -9.216 -16.702 1.00 83.31 113 VAL A N 1
ATOM 893 C CA . VAL A 1 113 ? 15.391 -9.614 -15.470 1.00 83.31 113 VAL A CA 1
ATOM 894 C C . VAL A 1 113 ? 15.105 -8.641 -14.328 1.00 83.31 113 VAL A C 1
ATOM 896 O O . VAL A 1 113 ? 14.861 -9.090 -13.212 1.00 83.31 113 VAL A O 1
ATOM 899 N N . ALA A 1 114 ? 15.105 -7.332 -14.596 1.00 81.94 114 ALA A N 1
ATOM 900 C CA . ALA A 1 114 ? 14.788 -6.321 -13.589 1.00 81.94 114 ALA A CA 1
ATOM 901 C C . ALA A 1 114 ? 13.365 -6.485 -13.028 1.00 81.94 114 ALA A C 1
ATOM 903 O O . ALA A 1 114 ? 13.173 -6.327 -11.831 1.00 81.94 114 ALA A O 1
ATOM 904 N N . GLN A 1 115 ? 12.401 -6.872 -13.866 1.00 82.75 115 GLN A N 1
ATOM 905 C CA . GLN A 1 115 ? 11.006 -7.117 -13.475 1.00 82.75 115 GLN A CA 1
ATOM 906 C C . GLN A 1 115 ? 10.746 -8.542 -12.955 1.00 82.75 115 GLN A C 1
ATOM 908 O O . GLN A 1 115 ? 9.597 -8.919 -12.739 1.00 82.75 115 GLN A O 1
ATOM 913 N N . GLY A 1 116 ? 11.782 -9.375 -12.790 1.00 80.31 116 GLY A N 1
ATOM 914 C CA . GLY A 1 116 ? 11.615 -10.758 -12.327 1.00 80.31 116 GLY A CA 1
ATOM 915 C C . GLY A 1 116 ? 10.835 -11.655 -13.300 1.00 80.31 116 GLY A C 1
ATOM 916 O O . GLY A 1 116 ? 10.272 -12.673 -12.899 1.00 80.31 116 GLY A O 1
ATOM 917 N N . VAL A 1 117 ? 10.792 -11.304 -14.587 1.00 82.19 117 VAL A N 1
ATOM 918 C CA . VAL A 1 117 ? 10.120 -12.096 -15.620 1.00 82.19 117 VAL A CA 1
ATOM 919 C C . VAL A 1 117 ? 10.973 -13.322 -15.942 1.00 82.19 117 VAL A C 1
ATOM 921 O O . VAL A 1 117 ? 12.004 -13.244 -16.612 1.00 82.19 117 VAL A O 1
ATOM 924 N N . HIS A 1 118 ? 10.543 -14.481 -15.441 1.00 73.06 118 HIS A N 1
ATOM 925 C CA . HIS A 1 118 ? 11.259 -15.751 -15.600 1.00 73.06 118 HIS A CA 1
ATOM 926 C C . HIS A 1 118 ? 10.788 -16.586 -16.795 1.00 73.06 118 HIS A C 1
ATOM 928 O O . HIS A 1 118 ? 11.472 -17.534 -17.186 1.00 73.06 118 HIS A O 1
ATOM 934 N N . ARG A 1 119 ? 9.625 -16.266 -17.375 1.00 71.00 119 ARG A N 1
ATOM 935 C CA . ARG A 1 119 ? 9.048 -17.003 -18.504 1.00 71.00 119 ARG A CA 1
ATOM 936 C C . ARG A 1 119 ? 9.067 -16.138 -19.762 1.00 71.00 119 ARG A C 1
ATOM 938 O O . ARG A 1 119 ? 8.792 -14.946 -19.705 1.00 71.00 119 ARG A O 1
ATOM 945 N N . THR A 1 120 ? 9.390 -16.742 -20.902 1.00 64.88 120 THR A N 1
ATOM 946 C CA . THR A 1 120 ? 9.509 -16.048 -22.196 1.00 64.88 120 THR A CA 1
ATOM 947 C C . THR A 1 120 ? 8.179 -15.548 -22.764 1.00 64.88 120 THR A C 1
ATOM 949 O O . THR A 1 120 ? 8.186 -14.753 -23.697 1.00 64.88 120 THR A O 1
ATOM 952 N N . ASP A 1 121 ? 7.054 -16.019 -22.232 1.00 67.94 121 ASP A N 1
ATOM 953 C CA . ASP A 1 121 ? 5.687 -15.659 -22.614 1.00 67.94 121 ASP A CA 1
ATOM 954 C C . ASP A 1 121 ? 5.086 -14.527 -21.764 1.00 67.94 121 ASP A C 1
ATOM 956 O O . ASP A 1 121 ? 4.025 -14.008 -22.111 1.00 67.94 121 ASP A O 1
ATOM 960 N N . GLN A 1 122 ? 5.748 -14.112 -20.680 1.00 69.56 122 GLN A N 1
ATOM 961 C CA . GLN A 1 122 ? 5.265 -13.014 -19.849 1.00 69.56 122 GLN A CA 1
ATOM 962 C C . GLN A 1 122 ? 5.649 -11.660 -20.469 1.00 69.56 122 GLN A C 1
ATOM 964 O O . GLN A 1 122 ? 6.829 -11.430 -20.754 1.00 69.56 122 GLN A O 1
ATOM 969 N N . PRO A 1 123 ? 4.684 -10.747 -20.683 1.00 69.75 123 PRO A N 1
ATOM 970 C CA . PRO A 1 123 ? 4.992 -9.423 -21.196 1.00 69.75 123 PRO A CA 1
ATOM 971 C C . PRO A 1 123 ? 5.788 -8.625 -20.158 1.00 69.75 123 PRO A C 1
ATOM 973 O O . PRO A 1 123 ? 5.436 -8.583 -18.982 1.00 69.75 123 PRO A O 1
ATOM 976 N N . VAL A 1 124 ? 6.856 -7.972 -20.616 1.00 75.25 124 VAL A N 1
ATOM 977 C CA . VAL A 1 124 ? 7.589 -6.968 -19.836 1.00 75.25 124 VAL A CA 1
ATOM 978 C C . VAL A 1 124 ? 6.789 -5.672 -19.917 1.00 75.25 124 VAL A C 1
ATOM 980 O O . VAL A 1 124 ? 6.688 -5.086 -20.998 1.00 75.25 124 VAL A O 1
ATOM 983 N N . ASN A 1 125 ? 6.212 -5.235 -18.800 1.00 71.31 125 ASN A N 1
ATOM 984 C CA . ASN A 1 125 ? 5.470 -3.978 -18.740 1.00 71.31 125 ASN A CA 1
ATOM 985 C C . ASN A 1 125 ? 6.454 -2.843 -18.488 1.00 71.31 125 ASN A C 1
ATOM 987 O O . ASN A 1 125 ? 6.886 -2.596 -17.366 1.00 71.31 125 ASN A O 1
ATOM 991 N N . VAL A 1 126 ? 6.852 -2.174 -19.559 1.00 71.56 126 VAL A N 1
ATOM 992 C CA . VAL A 1 126 ? 7.709 -0.992 -19.502 1.00 71.56 126 VAL A CA 1
ATOM 993 C C . VAL A 1 126 ? 6.881 0.263 -19.741 1.00 71.56 126 VAL A C 1
ATOM 995 O O . VAL A 1 126 ? 5.940 0.241 -20.525 1.00 71.56 126 VAL A O 1
ATOM 998 N N . GLU A 1 127 ? 7.3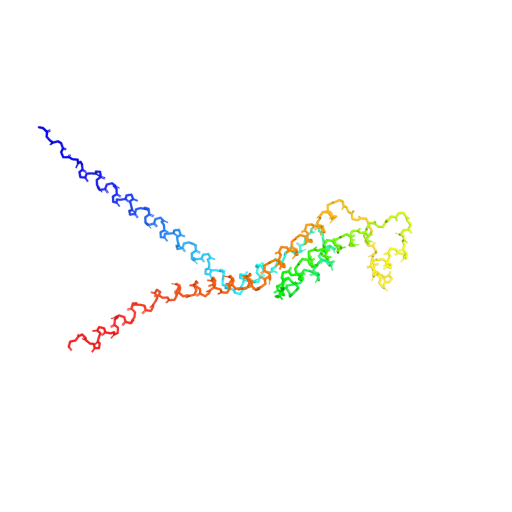04 1.346 -19.092 1.00 80.31 127 GLU A N 1
ATOM 999 C CA . GLU A 1 127 ? 6.775 2.710 -19.174 1.00 80.31 127 GLU A CA 1
ATOM 1000 C C . GLU A 1 127 ? 5.460 2.930 -18.416 1.00 80.31 127 GLU A C 1
ATOM 1002 O O . GLU A 1 127 ? 4.421 3.194 -19.016 1.00 80.31 127 GLU A O 1
ATOM 1007 N N . PHE A 1 128 ? 5.513 2.915 -17.076 1.00 87.00 128 PHE A N 1
ATOM 1008 C CA . PHE A 1 128 ? 4.393 3.462 -16.304 1.00 87.00 128 PHE A CA 1
ATOM 1009 C C . PHE A 1 128 ? 4.151 4.923 -16.683 1.00 87.00 128 PHE A C 1
ATOM 1011 O O . PHE A 1 128 ? 5.050 5.774 -16.662 1.00 87.00 128 PHE A O 1
ATOM 1018 N N . THR A 1 129 ? 2.889 5.220 -16.942 1.00 88.19 129 THR A N 1
ATOM 1019 C CA . THR A 1 129 ? 2.352 6.568 -17.026 1.00 88.19 129 THR A CA 1
ATOM 1020 C C . THR A 1 129 ? 2.587 7.326 -15.717 1.00 88.19 129 THR A C 1
ATOM 1022 O O . THR A 1 129 ? 2.764 6.748 -14.640 1.00 88.19 129 THR A O 1
ATOM 1025 N N . ASP A 1 130 ? 2.548 8.659 -15.779 1.00 88.44 130 ASP A N 1
ATOM 1026 C CA . ASP A 1 130 ? 2.597 9.502 -14.576 1.00 88.44 130 ASP A CA 1
ATOM 1027 C C . ASP A 1 130 ? 1.509 9.145 -13.559 1.00 88.44 130 ASP A C 1
ATOM 1029 O O . ASP A 1 130 ? 1.728 9.224 -12.348 1.00 88.44 130 ASP A O 1
ATOM 1033 N N . GLN A 1 131 ? 0.341 8.731 -14.051 1.00 87.81 131 GLN A N 1
ATOM 1034 C CA . GLN A 1 131 ? -0.773 8.334 -13.206 1.00 87.81 131 GLN A CA 1
ATOM 1035 C C . GLN A 1 131 ? -0.479 7.021 -12.475 1.00 87.81 131 GLN A C 1
ATOM 1037 O O . GLN A 1 131 ? -0.669 6.960 -11.265 1.00 87.81 131 GLN A O 1
ATOM 1042 N N . GLU A 1 132 ? 0.054 6.009 -13.161 1.00 88.38 132 GLU A N 1
ATOM 1043 C CA . GLU A 1 132 ? 0.446 4.733 -12.544 1.00 88.38 132 GLU A CA 1
ATOM 1044 C C . GLU A 1 132 ? 1.566 4.924 -11.519 1.00 88.38 132 GLU A C 1
ATOM 1046 O O . GLU A 1 132 ? 1.483 4.397 -10.410 1.00 88.38 132 GLU A O 1
ATOM 1051 N N . ARG A 1 133 ? 2.565 5.766 -11.824 1.00 89.88 133 ARG A N 1
ATOM 1052 C CA . ARG A 1 133 ? 3.604 6.147 -10.852 1.00 89.88 133 ARG A CA 1
ATOM 1053 C C . ARG A 1 133 ? 2.995 6.731 -9.582 1.00 89.88 133 ARG A C 1
ATOM 1055 O O . ARG A 1 133 ? 3.383 6.358 -8.478 1.00 89.88 133 ARG A O 1
ATOM 1062 N N . ARG A 1 134 ? 2.034 7.645 -9.729 1.00 89.25 134 ARG A N 1
ATOM 1063 C CA . ARG A 1 134 ? 1.340 8.255 -8.593 1.00 89.25 134 ARG A CA 1
ATOM 1064 C C . ARG A 1 134 ? 0.530 7.230 -7.801 1.00 89.25 134 ARG A C 1
ATOM 1066 O O . ARG A 1 134 ? 0.560 7.278 -6.576 1.00 89.25 134 ARG A O 1
ATOM 1073 N N . MET A 1 135 ? -0.133 6.293 -8.475 1.00 89.06 135 MET A N 1
ATOM 1074 C CA . MET A 1 135 ? -0.894 5.233 -7.810 1.00 89.06 135 MET A CA 1
ATOM 1075 C C . MET A 1 135 ? 0.003 4.320 -6.975 1.00 89.06 135 MET A C 1
ATOM 1077 O O . MET A 1 135 ? -0.348 4.014 -5.843 1.00 89.06 135 MET A O 1
ATOM 1081 N N . VAL A 1 136 ? 1.191 3.956 -7.465 1.00 90.62 136 VAL A N 1
ATOM 1082 C CA . VAL A 1 136 ? 2.167 3.178 -6.677 1.00 90.62 136 VAL A CA 1
ATOM 1083 C C . VAL A 1 136 ? 2.589 3.930 -5.410 1.00 90.62 136 VAL A C 1
ATOM 1085 O O . VAL A 1 136 ? 2.655 3.348 -4.325 1.00 90.62 136 VAL A O 1
ATOM 1088 N N . TRP A 1 137 ? 2.832 5.237 -5.521 1.00 91.19 137 TRP A N 1
ATOM 1089 C CA . TRP A 1 137 ? 3.146 6.078 -4.367 1.00 91.19 137 TRP A CA 1
ATOM 1090 C C . TRP A 1 137 ? 2.007 6.153 -3.356 1.00 91.19 137 TRP A C 1
ATOM 1092 O O . TRP A 1 137 ? 2.236 6.048 -2.150 1.00 91.19 137 TRP A O 1
ATOM 1102 N N . ASP A 1 138 ? 0.786 6.358 -3.835 1.00 89.56 138 ASP A N 1
ATOM 1103 C CA . ASP A 1 138 ? -0.385 6.473 -2.974 1.00 89.56 138 ASP A CA 1
ATOM 1104 C C . ASP A 1 138 ? -0.708 5.125 -2.312 1.00 89.56 138 ASP A C 1
ATOM 1106 O O . ASP A 1 138 ? -0.956 5.088 -1.107 1.00 89.56 138 ASP A O 1
ATOM 1110 N N . ALA A 1 139 ? -0.536 4.012 -3.025 1.00 89.06 139 ALA A N 1
ATOM 1111 C CA . ALA A 1 139 ? -0.607 2.666 -2.469 1.00 89.06 139 ALA A CA 1
ATOM 1112 C C . ALA A 1 139 ? 0.414 2.463 -1.331 1.00 89.06 139 ALA A C 1
ATOM 1114 O O . ALA A 1 139 ? 0.057 2.011 -0.246 1.00 89.06 139 ALA A O 1
ATOM 1115 N N . SER A 1 140 ? 1.671 2.877 -1.501 1.00 90.31 140 SER A N 1
ATOM 1116 C CA . SER A 1 140 ? 2.677 2.787 -0.429 1.00 90.31 140 SER A CA 1
ATOM 1117 C C . SER A 1 140 ? 2.293 3.579 0.834 1.00 90.31 140 SER A C 1
ATOM 1119 O O . SER A 1 140 ? 2.474 3.108 1.966 1.00 90.31 140 SER A O 1
ATOM 1121 N N . LYS A 1 141 ? 1.670 4.753 0.670 1.00 89.50 141 LYS A N 1
ATOM 1122 C CA . LYS A 1 141 ? 1.135 5.532 1.800 1.00 89.50 141 LYS A CA 1
ATOM 1123 C C . LYS A 1 141 ? -0.027 4.816 2.479 1.00 89.50 141 LYS A C 1
ATOM 1125 O O . LYS A 1 141 ? -0.069 4.786 3.705 1.00 89.50 141 LYS A O 1
ATOM 1130 N N . VAL A 1 142 ? -0.938 4.226 1.704 1.00 88.06 142 VAL A N 1
ATOM 1131 C CA . VAL A 1 142 ? -2.065 3.437 2.223 1.00 88.06 142 VAL A CA 1
ATOM 1132 C C . VAL A 1 142 ? -1.552 2.243 3.030 1.00 88.06 142 VAL A C 1
ATOM 1134 O O . VAL A 1 142 ? -1.957 2.072 4.178 1.00 88.06 142 VAL A O 1
ATOM 1137 N N . LYS A 1 143 ? -0.575 1.491 2.506 1.00 88.94 143 LYS A N 1
ATOM 1138 C CA . LYS A 1 143 ? 0.092 0.391 3.225 1.00 88.94 143 LYS A CA 1
ATOM 1139 C C . LYS A 1 143 ? 0.624 0.841 4.581 1.00 88.94 143 LYS A C 1
ATOM 1141 O O . LYS A 1 143 ? 0.360 0.226 5.611 1.00 88.94 143 LYS A O 1
ATOM 1146 N N . THR A 1 144 ? 1.338 1.959 4.576 1.00 88.81 144 THR A N 1
ATOM 1147 C CA . THR A 1 144 ? 1.927 2.548 5.778 1.00 88.81 144 THR A CA 1
ATOM 1148 C C . THR A 1 144 ? 0.855 3.012 6.768 1.00 88.81 144 THR A C 1
ATOM 1150 O O . THR A 1 144 ? 0.996 2.814 7.974 1.00 88.81 144 THR A O 1
ATOM 1153 N N . ALA A 1 145 ? -0.246 3.591 6.284 1.00 86.06 145 ALA A N 1
ATOM 1154 C CA . ALA A 1 145 ? -1.374 3.985 7.121 1.00 86.06 145 ALA A CA 1
ATOM 1155 C C . ALA A 1 145 ? -2.010 2.768 7.809 1.00 86.06 145 ALA A C 1
ATOM 1157 O O . ALA A 1 145 ? -2.231 2.806 9.020 1.00 86.06 145 ALA A O 1
ATOM 1158 N N . PHE A 1 146 ? -2.212 1.666 7.086 1.00 84.38 146 PHE A N 1
ATOM 1159 C CA . PHE A 1 1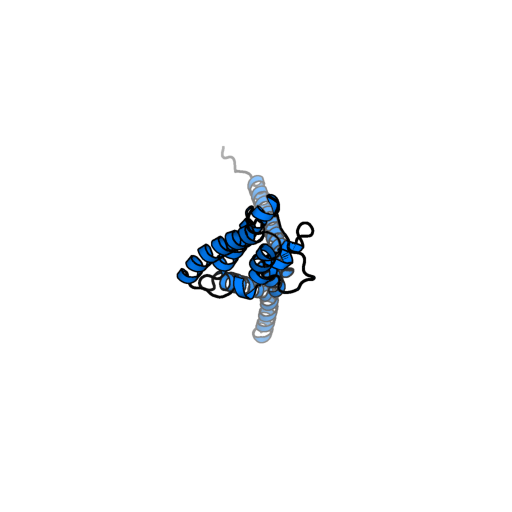46 ? -2.715 0.426 7.672 1.00 84.38 146 PHE A CA 1
ATOM 1160 C C . PHE A 1 146 ? -1.768 -0.158 8.721 1.00 84.38 146 PHE A C 1
ATOM 1162 O O . PHE A 1 146 ? -2.192 -0.438 9.842 1.00 84.38 146 PHE A O 1
ATOM 1169 N N . GLN A 1 147 ? -0.472 -0.233 8.424 1.00 86.56 147 GLN A N 1
ATOM 1170 C CA . GLN A 1 147 ? 0.532 -0.703 9.385 1.00 86.56 147 GLN A CA 1
ATOM 1171 C C . GLN A 1 147 ? 0.606 0.184 10.637 1.00 86.56 147 GLN A C 1
ATOM 1173 O O . GLN A 1 147 ? 0.864 -0.303 11.739 1.00 86.56 147 GLN A O 1
ATOM 1178 N N . SER A 1 148 ? 0.296 1.480 10.521 1.00 84.94 148 SER A N 1
ATOM 1179 C CA . SER A 1 148 ? 0.228 2.375 11.683 1.00 84.94 148 SER A CA 1
ATOM 1180 C C . SER A 1 148 ? -0.884 1.991 12.669 1.00 84.94 148 SER A C 1
ATOM 1182 O O . SER A 1 148 ? -0.717 2.148 13.883 1.00 84.94 148 SER A O 1
ATOM 1184 N N . LEU A 1 149 ? -1.993 1.428 12.174 1.00 78.81 149 LEU A N 1
ATOM 1185 C CA . LEU A 1 149 ? -3.083 0.912 13.007 1.00 78.81 149 LEU A CA 1
ATOM 1186 C C . LEU A 1 149 ? -2.647 -0.340 13.774 1.00 78.81 149 LEU A C 1
ATOM 1188 O O . LEU A 1 149 ? -3.150 -0.606 14.869 1.00 78.81 149 LEU A O 1
ATOM 1192 N N . ALA A 1 150 ? -1.681 -1.085 13.242 1.00 77.06 150 ALA A N 1
ATOM 1193 C CA . ALA A 1 150 ? -1.161 -2.287 13.870 1.00 77.06 150 ALA A CA 1
ATOM 1194 C C . ALA A 1 150 ? -0.173 -2.003 15.020 1.00 77.06 150 ALA A C 1
ATOM 1196 O O . ALA A 1 150 ? 0.102 -2.900 15.823 1.00 77.06 150 ALA A O 1
ATOM 1197 N N . ILE A 1 151 ? 0.299 -0.753 15.180 1.00 82.25 151 ILE A N 1
ATOM 1198 C CA . ILE A 1 151 ? 1.232 -0.369 16.252 1.00 82.25 151 ILE A CA 1
ATOM 1199 C C . ILE A 1 151 ? 0.628 -0.686 17.625 1.00 82.25 151 ILE A C 1
ATOM 1201 O O . ILE A 1 151 ? -0.339 -0.058 18.075 1.00 82.25 151 ILE A O 1
ATOM 1205 N N . GLY A 1 152 ? 1.237 -1.640 18.331 1.00 71.81 152 GLY A N 1
ATOM 1206 C CA . GLY A 1 152 ? 0.828 -2.044 19.678 1.00 71.81 152 GLY A CA 1
ATOM 1207 C C . GLY A 1 152 ? -0.603 -2.588 19.768 1.00 71.81 152 GLY A C 1
ATOM 1208 O O . GLY A 1 152 ? -1.247 -2.422 20.809 1.00 71.81 152 GLY A O 1
ATOM 1209 N N . ASN A 1 153 ? -1.107 -3.209 18.696 1.00 70.06 153 ASN A N 1
ATOM 1210 C CA . ASN A 1 153 ? -2.481 -3.706 18.556 1.00 70.06 153 ASN A CA 1
ATOM 1211 C C . ASN A 1 153 ? -3.573 -2.634 18.700 1.00 70.06 153 ASN A C 1
ATOM 1213 O O . ASN A 1 153 ? -4.710 -2.977 19.016 1.00 70.06 153 ASN A O 1
ATOM 1217 N N . ARG A 1 154 ? -3.272 -1.341 18.534 1.00 70.12 154 ARG A N 1
ATOM 1218 C CA . ARG A 1 154 ? -4.249 -0.273 18.811 1.00 70.12 154 ARG A CA 1
ATOM 1219 C C . ARG A 1 154 ? -5.485 -0.350 17.918 1.00 70.12 154 ARG A C 1
ATOM 1221 O O . ARG A 1 154 ? -6.586 -0.227 18.437 1.00 70.12 154 ARG A O 1
ATOM 1228 N N . GLY A 1 155 ? -5.313 -0.609 16.624 1.00 68.62 155 GLY A N 1
ATOM 1229 C CA . GLY A 1 155 ? -6.413 -0.766 15.673 1.00 68.62 155 GLY A CA 1
ATOM 1230 C C . GLY A 1 155 ? -7.294 -1.966 16.008 1.00 68.62 155 GLY A C 1
ATOM 1231 O O . GLY A 1 155 ? -8.496 -1.815 16.197 1.00 68.62 155 GLY A O 1
ATOM 1232 N N . LEU A 1 156 ? -6.693 -3.146 16.195 1.00 69.38 156 LEU A N 1
ATOM 1233 C CA . LEU A 1 156 ? -7.433 -4.357 16.570 1.00 69.38 156 LEU A CA 1
ATOM 1234 C C . LEU A 1 156 ? -8.125 -4.221 17.935 1.00 69.38 156 LEU A C 1
ATOM 1236 O O . LEU A 1 156 ? -9.260 -4.665 18.095 1.00 69.38 156 LEU A O 1
ATOM 1240 N N . LYS A 1 157 ? -7.487 -3.572 18.917 1.00 66.56 157 LYS A N 1
ATOM 1241 C CA . LYS A 1 157 ? -8.104 -3.290 20.222 1.00 66.56 157 LYS A CA 1
ATOM 1242 C C . LYS A 1 157 ? -9.282 -2.336 20.097 1.00 66.56 157 LYS A C 1
ATOM 1244 O O . LYS A 1 157 ? -10.341 -2.651 20.610 1.00 66.56 157 LYS A O 1
ATOM 1249 N N . ALA A 1 158 ? -9.137 -1.237 19.362 1.00 66.69 158 ALA A N 1
ATOM 1250 C CA . ALA A 1 158 ? -10.224 -0.283 19.164 1.00 66.69 158 ALA A CA 1
ATOM 1251 C C . ALA A 1 158 ? -11.446 -0.936 18.497 1.00 66.69 158 ALA A C 1
ATOM 1253 O O . ALA A 1 158 ? -12.573 -0.727 18.941 1.00 66.69 158 ALA A O 1
ATOM 1254 N N . VAL A 1 159 ? -11.235 -1.781 17.482 1.00 67.62 159 VAL A N 1
ATOM 1255 C CA . VAL A 1 159 ? -12.345 -2.467 16.801 1.00 67.62 159 VAL A CA 1
ATOM 1256 C C . VAL A 1 159 ? -12.980 -3.547 17.682 1.00 67.62 159 VAL A C 1
ATOM 1258 O O . VAL A 1 159 ? -14.205 -3.669 17.721 1.00 67.62 159 VAL A O 1
ATOM 1261 N N . THR A 1 160 ? -12.180 -4.313 18.428 1.00 67.50 160 THR A N 1
ATOM 1262 C CA . THR A 1 160 ? -12.709 -5.343 19.342 1.00 67.50 160 THR A CA 1
ATOM 1263 C C . THR A 1 160 ? -13.430 -4.740 20.547 1.00 67.50 160 THR A C 1
ATOM 1265 O O . THR A 1 160 ? -14.491 -5.237 20.920 1.00 67.50 160 THR A O 1
ATOM 1268 N N . GLU A 1 161 ? -12.918 -3.647 21.116 1.00 65.31 161 GLU A N 1
ATOM 1269 C CA . GLU A 1 161 ? -13.575 -2.882 22.181 1.00 65.31 161 GLU A CA 1
ATOM 1270 C C . GLU A 1 161 ? -14.886 -2.266 21.686 1.00 65.31 161 GLU A C 1
ATOM 1272 O O . GLU A 1 161 ? -15.916 -2.453 22.330 1.00 65.31 161 GLU A O 1
ATOM 1277 N N . SER A 1 162 ? -14.882 -1.617 20.516 1.00 63.25 162 SER A N 1
ATOM 1278 C CA . SER A 1 162 ? -16.101 -1.071 19.907 1.00 63.25 162 SER A CA 1
ATOM 1279 C C . SER A 1 162 ? -17.149 -2.162 19.680 1.00 63.25 162 SER A C 1
ATOM 1281 O O . SER A 1 162 ? -18.285 -2.012 20.114 1.00 63.25 162 SER A O 1
ATOM 1283 N N . THR A 1 163 ? -16.755 -3.305 19.114 1.00 63.03 163 THR A N 1
ATOM 1284 C CA . THR A 1 163 ? -17.652 -4.455 18.913 1.00 63.03 163 THR A CA 1
ATOM 1285 C C . THR A 1 163 ? -18.238 -4.971 20.231 1.00 63.03 163 THR A C 1
ATOM 1287 O O . THR A 1 163 ? -19.422 -5.309 20.307 1.00 63.03 163 THR A O 1
ATOM 1290 N N . ALA A 1 164 ? -17.413 -5.064 21.278 1.00 59.84 164 ALA A N 1
ATOM 1291 C CA . ALA A 1 164 ? -17.838 -5.557 22.582 1.00 59.84 164 ALA A CA 1
ATOM 1292 C C . ALA A 1 164 ? -18.833 -4.606 23.265 1.00 59.84 164 ALA A C 1
ATOM 1294 O O . ALA A 1 164 ? -19.802 -5.077 23.863 1.00 59.84 164 ALA A O 1
ATOM 1295 N N . VAL A 1 165 ? -18.620 -3.290 23.151 1.00 58.25 165 VAL A N 1
ATOM 1296 C CA . VAL A 1 165 ? -19.544 -2.266 23.662 1.00 58.25 165 VAL A CA 1
ATOM 1297 C C . VAL A 1 165 ? -20.874 -2.329 22.916 1.00 58.25 165 VAL A C 1
ATOM 1299 O O . VAL A 1 165 ? -21.909 -2.469 23.563 1.00 58.25 165 VAL A O 1
ATOM 1302 N N . THR A 1 166 ? -20.857 -2.360 21.580 1.00 57.72 166 THR A N 1
ATOM 1303 C CA . THR A 1 166 ? -22.082 -2.429 20.767 1.00 57.72 166 THR A CA 1
ATOM 1304 C C . THR A 1 166 ? -22.917 -3.671 21.087 1.00 57.72 166 THR A C 1
ATOM 1306 O O . THR A 1 166 ? -24.129 -3.575 21.266 1.00 57.72 166 THR A O 1
ATOM 1309 N N . ARG A 1 167 ? -22.286 -4.847 21.242 1.00 56.88 167 ARG A N 1
ATOM 1310 C CA . ARG A 1 167 ? -23.004 -6.077 21.631 1.00 56.88 167 ARG A CA 1
ATOM 1311 C C . ARG A 1 167 ? -23.672 -5.948 23.002 1.00 56.88 167 ARG A C 1
ATOM 1313 O O . ARG A 1 167 ? -24.742 -6.514 23.207 1.00 56.88 167 ARG A O 1
ATOM 1320 N N . LYS A 1 168 ? -23.033 -5.256 23.946 1.00 56.28 168 LYS A N 1
ATOM 1321 C CA . LYS A 1 168 ? -23.571 -5.081 25.296 1.00 56.28 168 LYS A CA 1
ATOM 1322 C C . LYS A 1 168 ? -24.755 -4.111 25.306 1.00 56.28 168 LYS A C 1
ATOM 1324 O O . LYS A 1 168 ? -25.768 -4.419 25.921 1.00 56.28 168 LYS A O 1
ATOM 1329 N N . GLU A 1 169 ? -24.661 -3.000 24.581 1.00 52.84 169 GLU A N 1
ATOM 1330 C CA . GLU A 1 169 ? -25.743 -2.009 24.496 1.00 52.84 169 GLU A CA 1
ATOM 1331 C C . GLU A 1 169 ? -26.981 -2.551 23.760 1.00 52.84 169 GLU A C 1
ATOM 1333 O O . GLU A 1 169 ? -28.095 -2.331 24.224 1.00 52.84 169 GLU A O 1
ATOM 1338 N N . GLY A 1 170 ? -26.812 -3.350 22.697 1.00 50.91 170 GLY A N 1
ATOM 1339 C CA . GLY A 1 170 ? -27.937 -4.005 22.008 1.00 50.91 170 GLY A CA 1
ATOM 1340 C C . GLY A 1 170 ? -28.540 -5.210 22.753 1.00 50.91 170 GLY A C 1
ATOM 1341 O O . GLY A 1 170 ? -29.700 -5.559 22.544 1.00 50.91 170 GLY A O 1
ATOM 1342 N N . GLY A 1 171 ? -27.774 -5.858 23.640 1.00 41.47 171 GLY A N 1
ATOM 1343 C CA . GLY A 1 171 ? -28.235 -7.006 24.434 1.00 41.47 171 GLY A CA 1
ATOM 1344 C C . GLY A 1 171 ? -28.955 -6.627 25.733 1.00 41.47 171 GLY A C 1
ATOM 1345 O O . GLY A 1 171 ? -29.904 -7.305 26.137 1.00 41.47 171 GLY A O 1
ATOM 1346 N N . ASP A 1 172 ? -28.549 -5.527 26.372 1.00 43.69 172 ASP A N 1
ATOM 1347 C CA . ASP A 1 172 ? -29.090 -5.110 27.672 1.00 43.69 172 ASP A CA 1
ATOM 1348 C C . ASP A 1 172 ? -30.532 -4.555 27.585 1.00 43.69 172 ASP A C 1
ATOM 1350 O O . ASP A 1 172 ? -31.250 -4.555 28.591 1.00 43.69 172 ASP A O 1
ATOM 1354 N N . GLU A 1 173 ? -31.023 -4.177 26.396 1.00 46.47 173 GLU A N 1
ATOM 1355 C CA . GLU A 1 173 ? -32.412 -3.720 26.212 1.00 46.47 173 GLU A CA 1
ATOM 1356 C C . GLU A 1 173 ? -33.459 -4.856 26.266 1.00 46.47 173 GLU A C 1
ATOM 1358 O O . GLU A 1 173 ? -34.625 -4.600 26.579 1.00 46.47 173 GLU A O 1
ATOM 1363 N N . GLN A 1 174 ? -33.080 -6.127 26.054 1.00 43.91 174 GLN A N 1
ATOM 1364 C CA . GLN A 1 174 ? -34.022 -7.262 26.124 1.00 43.91 174 GLN A CA 1
ATOM 1365 C C . GLN A 1 174 ? -34.060 -7.992 27.478 1.00 43.91 174 GLN A C 1
ATOM 1367 O O . GLN A 1 174 ? -35.073 -8.628 27.795 1.00 43.91 174 GLN A O 1
ATOM 1372 N N . GLU A 1 175 ? -33.021 -7.904 28.312 1.00 41.41 175 GLU A N 1
ATOM 1373 C CA . GLU A 1 175 ? -32.957 -8.683 29.562 1.00 41.41 175 GLU A CA 1
ATOM 1374 C C . GLU A 1 175 ? -33.492 -7.949 30.802 1.00 41.41 175 GLU A C 1
ATOM 1376 O O . GLU A 1 175 ? -34.055 -8.597 31.697 1.00 41.41 175 GLU A O 1
ATOM 1381 N N . GLN A 1 176 ? -33.445 -6.612 30.853 1.00 45.19 176 GLN A N 1
ATOM 1382 C CA . GLN A 1 176 ? -33.946 -5.868 32.022 1.00 45.19 176 GLN A CA 1
ATOM 1383 C C . GLN A 1 176 ? -35.470 -5.974 32.209 1.00 45.19 176 GLN A C 1
ATOM 1385 O O . GLN A 1 176 ? -35.950 -6.023 33.345 1.00 45.19 176 GLN A O 1
ATOM 1390 N N . GLY A 1 177 ? -36.246 -6.114 31.128 1.00 46.25 177 GLY A N 1
ATOM 1391 C CA . GLY A 1 177 ? -37.703 -6.296 31.209 1.00 46.25 177 GLY A CA 1
ATOM 1392 C C . GLY A 1 177 ? -38.135 -7.681 31.714 1.00 46.25 177 GLY A C 1
ATOM 1393 O O . GLY A 1 177 ? -39.179 -7.823 32.356 1.00 46.25 177 GLY A O 1
ATOM 1394 N N . ARG A 1 178 ? -37.325 -8.719 31.470 1.00 51.28 178 ARG A N 1
ATOM 1395 C CA . ARG A 1 178 ? -37.671 -10.114 31.794 1.00 51.28 178 ARG A CA 1
ATOM 1396 C C . ARG A 1 178 ? -37.254 -10.513 33.210 1.00 51.28 178 ARG A C 1
ATOM 1398 O O . ARG A 1 178 ? -38.012 -11.214 33.883 1.00 51.28 178 ARG A O 1
ATOM 1405 N N . MET A 1 179 ? -36.117 -10.014 33.699 1.00 50.53 179 MET A N 1
ATOM 1406 C CA . MET A 1 179 ? -35.676 -10.250 35.080 1.00 50.53 179 MET A CA 1
ATOM 1407 C C . MET A 1 179 ? -36.514 -9.485 36.116 1.00 50.53 179 MET A C 1
ATOM 1409 O O . MET A 1 179 ? -36.860 -10.061 37.148 1.00 50.53 179 MET A O 1
ATOM 1413 N N . GLY A 1 180 ? -36.941 -8.247 35.834 1.00 48.88 180 GLY A N 1
ATOM 1414 C CA . GLY A 1 180 ? -37.822 -7.483 36.735 1.00 48.88 180 GLY A CA 1
ATOM 1415 C C . GLY A 1 180 ? -39.223 -8.099 36.906 1.00 48.88 180 GLY A C 1
ATOM 1416 O O . GLY A 1 180 ? -39.791 -8.107 38.004 1.00 48.88 180 GLY A O 1
ATOM 1417 N N . ALA A 1 181 ? -39.765 -8.702 35.844 1.00 56.47 181 ALA A N 1
ATOM 1418 C CA . ALA A 1 181 ? -41.050 -9.406 35.880 1.00 56.47 181 ALA A CA 1
ATOM 1419 C C . ALA A 1 181 ? -40.968 -10.783 36.572 1.00 56.47 181 ALA A C 1
ATOM 1421 O O . ALA A 1 181 ? -41.948 -11.244 37.160 1.00 56.47 181 ALA A O 1
ATOM 1422 N N . ALA A 1 182 ? -39.805 -11.443 36.531 1.00 56.12 182 ALA A N 1
ATOM 1423 C CA . ALA A 1 182 ? -39.579 -12.711 37.223 1.00 56.12 182 ALA A CA 1
ATOM 1424 C C . ALA A 1 182 ? -39.358 -12.513 38.734 1.00 56.12 182 ALA A C 1
ATOM 1426 O O . ALA A 1 182 ? -39.937 -13.244 39.538 1.00 56.12 182 ALA A O 1
ATOM 1427 N N . PHE A 1 183 ? -38.603 -11.484 39.135 1.00 53.69 183 PHE A N 1
ATOM 1428 C CA . PHE A 1 183 ? -38.342 -11.186 40.549 1.00 53.69 183 PHE A CA 1
ATOM 1429 C C . PHE A 1 183 ? -39.598 -10.713 41.299 1.00 53.69 183 PHE A C 1
ATOM 1431 O O . PHE A 1 183 ? -39.839 -11.124 42.434 1.00 53.69 183 PHE A O 1
ATOM 1438 N N . SER A 1 184 ? -40.453 -9.921 40.643 1.00 55.50 184 SER A N 1
ATOM 1439 C CA . SER A 1 184 ? -41.732 -9.470 41.215 1.00 55.50 184 SER A CA 1
ATOM 1440 C C . SER A 1 184 ? -42.781 -10.584 41.347 1.00 55.50 184 SER A C 1
ATOM 1442 O O . SER A 1 184 ? -43.678 -10.474 42.178 1.00 55.50 184 SER A O 1
ATOM 1444 N N . ARG A 1 185 ? -42.659 -11.688 40.595 1.00 58.09 185 ARG A N 1
ATOM 1445 C CA . ARG A 1 185 ? -43.536 -12.869 40.721 1.00 58.09 185 ARG A CA 1
ATOM 1446 C C . ARG A 1 185 ? -43.166 -13.807 41.864 1.00 58.09 185 ARG A C 1
ATOM 1448 O O . ARG A 1 185 ? -44.044 -14.499 42.362 1.00 58.09 185 ARG A O 1
ATOM 1455 N N . VAL A 1 186 ? -41.891 -13.860 42.245 1.00 60.34 186 VAL A N 1
ATOM 1456 C CA . VAL A 1 186 ? -41.393 -14.790 43.275 1.00 60.34 186 VAL A CA 1
ATOM 1457 C C . VAL A 1 186 ? -41.399 -14.155 44.666 1.00 60.34 186 VAL A C 1
ATOM 1459 O O . VAL A 1 186 ? -41.634 -14.850 45.647 1.00 60.34 186 VAL A O 1
ATOM 1462 N N . PHE A 1 187 ? -41.202 -12.838 44.758 1.00 65.62 187 PHE A N 1
ATOM 1463 C CA . PHE A 1 187 ? -41.116 -12.121 46.038 1.00 65.62 187 PHE A CA 1
ATOM 1464 C C . PHE A 1 187 ? -42.259 -11.117 46.268 1.00 65.62 187 PHE A C 1
ATOM 1466 O O . PHE A 1 187 ? -42.230 -10.358 47.233 1.00 65.62 187 PHE A O 1
ATOM 1473 N N . GLY A 1 188 ? -43.262 -11.096 45.385 1.00 53.88 188 GLY A N 1
ATOM 1474 C CA . GLY A 1 188 ? -44.385 -10.156 45.409 1.00 53.88 188 GLY A CA 1
ATOM 1475 C C . GLY A 1 188 ? -45.722 -10.767 45.830 1.00 53.88 188 GLY A C 1
ATOM 1476 O O . GLY A 1 188 ? -46.686 -10.652 45.075 1.00 53.88 188 GLY A O 1
ATOM 1477 N N . LYS A 1 189 ? -45.777 -11.418 46.997 1.00 44.25 189 LYS A N 1
ATOM 1478 C CA . LYS A 1 189 ? -46.900 -11.459 47.962 1.00 44.25 189 LYS A CA 1
ATOM 1479 C C . LYS A 1 189 ? -46.605 -12.445 49.085 1.00 44.25 189 LYS A C 1
ATOM 1481 O O . LYS A 1 189 ? -46.233 -13.592 48.765 1.00 44.25 189 LYS A O 1
#

Sequence (189 aa):
MSKHPDADDQQRRREEMAAHQAAASNMAQHATQQLEELQSAEFLDKLSDPEVDSEFFPHLESLLGPEMARPLMLANEGKEEFNRHFWLNENLAERIIAEHNPGRLCKGPVAAVAQGVHRTDQPVNVEFTDQERRMVWDASKVKTAFQSLAIGNRGLKAVTESTAVTRKEGGDEQEQGRMGAAFSRVFGK

Foldseek 3Di:
DDDDPDPVVVVVVVVVVVVVVVVVVVVVVVVLVVVVVPQLVNVCVVVLDLCQDDPVCNVSCVVCVVVSDSCLLQPQDAPVVLVVLLVVLVVVLVLVLCLQAPPPPCDDVNSCVSVVNPDPPDDRRHDDDPVSSVVSVVSSVSSSVSNVCSHNVNVVCVSVVVNVVSVCVVPVVPPVVVVVVVVCVVPVD

Secondary structure (DSSP, 8-state):
------HHHHHHHHHHHHHHHHHHHHHHHHHHHHHHHS-HHHHHHHHT------SS-HHHHHHHTGGG-HHHHS--B-HHHHHHHHHHHHHHHHHHHHHHS--TT--THHHHHHTT--STTS-------HHHHHHHHHHHHHHHHHHHHHBTTHHHHHHHHHHHHHHHHHHHHHHHHHHHHHHHHHS--

Radius of gyration: 28.92 Å; chains: 1; bounding box: 68×63×72 Å

Organism: NCBI:txid745377

pLDDT: mean 73.5, std 13.7, range [41.41, 93.62]